Protein AF-A0A2E3XIK1-F1 (afdb_monomer_lite)

Structure (mmCIF, N/CA/C/O backbone):
data_AF-A0A2E3XIK1-F1
#
_entry.id   AF-A0A2E3XIK1-F1
#
loop_
_atom_site.group_PDB
_atom_site.id
_atom_site.type_symbol
_atom_site.label_atom_id
_atom_site.label_alt_id
_atom_site.label_comp_id
_atom_site.label_asym_id
_atom_site.label_entity_id
_atom_site.label_seq_id
_atom_site.pdbx_PDB_ins_code
_atom_site.Cartn_x
_atom_site.Cartn_y
_atom_site.Cartn_z
_atom_site.occupancy
_atom_site.B_iso_or_equiv
_atom_site.auth_seq_id
_atom_site.auth_comp_id
_atom_site.auth_asym_id
_atom_site.auth_atom_id
_atom_site.pdbx_PDB_model_num
ATOM 1 N N . GLY A 1 1 ? -8.018 -29.225 13.046 1.00 63.44 1 GLY A N 1
ATOM 2 C CA . GLY A 1 1 ? -8.599 -30.169 12.065 1.00 63.44 1 GLY A CA 1
ATOM 3 C C . GLY A 1 1 ? -9.168 -31.415 12.734 1.00 63.44 1 GLY A C 1
ATOM 4 O O . GLY A 1 1 ? -9.041 -31.572 13.945 1.00 63.44 1 GLY A O 1
ATOM 5 N N . VAL A 1 2 ? -9.796 -32.306 11.954 1.00 79.12 2 VAL A N 1
ATOM 6 C CA . VAL A 1 2 ? -10.204 -33.657 12.416 1.00 79.12 2 VAL A CA 1
ATOM 7 C C . VAL A 1 2 ? -8.975 -34.553 12.640 1.00 79.12 2 VAL A C 1
ATOM 9 O O . VAL A 1 2 ? -8.973 -35.391 13.536 1.00 79.12 2 VAL A O 1
ATOM 12 N N . VAL A 1 3 ? -7.921 -34.332 11.851 1.00 87.62 3 VAL A N 1
ATOM 13 C CA . VAL A 1 3 ? -6.580 -34.921 11.998 1.00 87.62 3 VAL A CA 1
ATOM 14 C C . VAL A 1 3 ? -5.668 -33.898 12.705 1.00 87.62 3 VAL A C 1
ATOM 16 O O . VAL A 1 3 ? -5.917 -32.696 12.534 1.00 87.62 3 VAL A O 1
ATOM 19 N N . PRO A 1 4 ? -4.665 -34.327 13.503 1.00 90.50 4 PRO A N 1
ATOM 20 C CA . PRO A 1 4 ? -3.690 -33.418 14.107 1.00 90.50 4 PRO A CA 1
ATOM 21 C C . PRO A 1 4 ? -2.975 -32.566 13.058 1.00 90.50 4 PRO A C 1
ATOM 23 O O . PRO A 1 4 ? -2.543 -33.088 12.030 1.00 90.50 4 PRO A O 1
ATOM 26 N N . VAL A 1 5 ? -2.855 -31.267 13.328 1.00 90.62 5 VAL A N 1
ATOM 27 C CA . VAL A 1 5 ? -2.129 -30.306 12.489 1.00 90.62 5 VAL A CA 1
ATOM 28 C C . VAL A 1 5 ? -1.131 -29.519 13.331 1.00 90.62 5 VAL A C 1
ATOM 30 O O . VAL A 1 5 ? -1.404 -29.199 14.488 1.00 90.62 5 VAL A O 1
ATOM 33 N N . SER A 1 6 ? 0.010 -29.202 12.732 1.00 91.44 6 SER A N 1
ATOM 34 C CA . SER A 1 6 ? 1.019 -28.304 13.290 1.00 91.44 6 SER A CA 1
ATOM 35 C C . SER A 1 6 ? 1.183 -27.111 12.360 1.00 91.44 6 SER A C 1
ATOM 37 O O . SER A 1 6 ? 0.976 -27.241 11.150 1.00 91.44 6 SER A O 1
ATOM 39 N N . GLY A 1 7 ? 1.563 -25.973 12.919 1.00 91.94 7 GLY A N 1
ATOM 40 C CA . GLY A 1 7 ? 1.710 -24.740 12.167 1.00 91.94 7 GLY A CA 1
ATOM 41 C C . GLY A 1 7 ? 2.132 -23.580 13.048 1.00 91.94 7 GLY A C 1
ATOM 42 O O . GLY A 1 7 ? 2.681 -23.771 14.139 1.00 91.94 7 GLY A O 1
ATOM 43 N N . TRP A 1 8 ? 1.858 -22.379 12.561 1.00 93.25 8 TRP A N 1
ATOM 44 C CA . TRP A 1 8 ? 2.245 -21.134 13.199 1.00 93.25 8 TRP A CA 1
ATOM 45 C C . TRP A 1 8 ? 1.091 -20.146 13.232 1.00 93.25 8 TRP A C 1
ATOM 47 O O . TRP A 1 8 ? 0.186 -20.179 12.398 1.00 93.25 8 TRP A O 1
ATOM 57 N N . LEU A 1 9 ? 1.144 -19.255 14.214 1.00 92.94 9 LEU A N 1
ATOM 58 C CA . LEU A 1 9 ? 0.305 -18.074 14.274 1.00 92.94 9 LEU A CA 1
ATOM 59 C C . LEU A 1 9 ? 1.188 -16.844 14.157 1.00 92.94 9 LEU A C 1
ATOM 61 O O . LEU A 1 9 ? 2.195 -16.737 14.864 1.00 92.94 9 LEU A O 1
ATOM 65 N N . GLN A 1 10 ? 0.768 -15.920 13.303 1.00 91.75 10 GLN A N 1
ATOM 66 C CA . GLN A 1 10 ? 1.342 -14.583 13.211 1.00 91.75 10 GLN A CA 1
ATOM 67 C C . GLN A 1 10 ? 0.274 -13.569 13.575 1.00 91.75 10 GLN A C 1
ATOM 69 O O . GLN A 1 10 ? -0.907 -13.776 13.289 1.00 91.75 10 GLN A O 1
ATOM 74 N N . VAL A 1 11 ? 0.681 -12.471 14.198 1.00 91.38 11 VAL A N 1
ATOM 75 C CA . VAL A 1 11 ? -0.241 -11.407 14.583 1.00 91.38 11 VAL A CA 1
ATOM 76 C C . VAL A 1 11 ? 0.320 -10.077 14.118 1.00 91.38 11 VAL A C 1
ATOM 78 O O . VAL A 1 11 ? 1.483 -9.780 14.367 1.00 91.38 11 VAL A O 1
ATOM 81 N N . ARG A 1 12 ? -0.513 -9.267 13.466 1.00 88.56 12 ARG A N 1
ATOM 82 C CA . ARG A 1 12 ? -0.174 -7.896 13.072 1.00 88.56 12 ARG A CA 1
ATOM 83 C C . ARG A 1 12 ? -1.309 -6.933 13.389 1.00 88.56 12 ARG A C 1
ATOM 85 O O . ARG A 1 12 ? -2.444 -7.352 13.623 1.00 88.56 12 ARG A O 1
ATOM 92 N N . ILE A 1 13 ? -0.994 -5.644 13.401 1.00 89.00 13 ILE A N 1
ATOM 93 C CA . ILE A 1 13 ? -1.959 -4.562 13.601 1.00 89.00 13 ILE A CA 1
ATOM 94 C C . ILE A 1 13 ? -2.042 -3.729 12.331 1.00 89.00 13 ILE A C 1
ATOM 96 O O . ILE A 1 13 ? -1.028 -3.428 11.712 1.00 89.00 13 ILE A O 1
ATOM 100 N N . GLU A 1 14 ? -3.259 -3.345 11.961 1.00 88.44 14 GLU A N 1
ATOM 101 C CA . GLU A 1 14 ? -3.528 -2.494 10.805 1.00 88.44 14 GLU A CA 1
ATOM 102 C C . GLU A 1 14 ? -4.504 -1.368 11.179 1.00 88.44 14 GLU A C 1
ATOM 104 O O . GLU A 1 14 ? -5.424 -1.571 11.974 1.00 88.44 14 GLU A O 1
ATOM 109 N N . GLY A 1 15 ? -4.327 -0.190 10.573 1.00 87.62 15 GLY A N 1
ATOM 110 C CA . GLY A 1 15 ? -5.309 0.902 10.564 1.00 87.62 15 GLY A CA 1
ATOM 111 C C . GLY A 1 15 ? -5.087 2.076 11.524 1.00 87.62 15 GLY A C 1
ATOM 112 O O . GLY A 1 15 ? -5.612 3.150 11.252 1.00 87.62 15 GLY A O 1
ATOM 113 N N . ASP A 1 16 ? -4.254 1.940 12.563 1.00 87.69 16 ASP A N 1
ATOM 114 C CA . ASP A 1 16 ? -3.844 3.071 13.420 1.00 87.69 16 ASP A CA 1
ATOM 115 C C . ASP A 1 16 ? -2.388 3.500 13.135 1.00 87.69 16 ASP A C 1
ATOM 117 O O . ASP A 1 16 ? -1.475 3.082 13.855 1.00 87.69 16 ASP A O 1
ATOM 121 N N . PRO A 1 17 ? -2.146 4.341 12.105 1.00 79.25 17 PRO A N 1
ATOM 122 C CA . PRO A 1 17 ? -0.805 4.795 11.696 1.00 79.25 17 PRO A CA 1
ATOM 123 C C . PRO A 1 17 ? -0.024 5.534 12.765 1.00 79.25 17 PRO A C 1
ATOM 125 O O . PRO A 1 17 ? 1.189 5.680 12.656 1.00 79.25 17 PRO A O 1
ATOM 128 N N . LEU A 1 18 ? -0.718 6.064 13.766 1.00 80.44 18 LEU A N 1
ATOM 129 C CA . LEU A 1 18 ? -0.122 6.880 14.814 1.00 80.44 18 LEU A CA 1
ATOM 130 C C . LEU A 1 18 ? -0.001 6.103 16.128 1.00 80.44 18 LEU A C 1
ATOM 132 O O . LEU A 1 18 ? 0.398 6.680 17.138 1.00 80.44 18 LEU A O 1
ATOM 136 N N . GLY A 1 19 ? -0.386 4.824 16.127 1.00 80.19 19 GLY A N 1
ATOM 137 C CA . GLY A 1 19 ? -0.493 4.018 17.332 1.00 80.19 19 GLY A CA 1
ATOM 138 C C . GLY A 1 19 ? 0.838 3.494 17.861 1.00 80.19 19 GLY A C 1
ATOM 139 O O . GLY A 1 19 ? 0.938 3.299 19.069 1.00 80.19 19 GLY A O 1
ATOM 140 N N . ASP A 1 20 ? 1.830 3.288 16.982 1.00 84.31 20 ASP A N 1
ATOM 141 C CA . ASP A 1 20 ? 3.129 2.655 17.293 1.00 84.31 20 ASP A CA 1
ATOM 142 C C . ASP A 1 20 ? 2.958 1.429 18.209 1.00 84.31 20 ASP A C 1
ATOM 144 O O . ASP A 1 20 ? 3.450 1.348 19.341 1.00 84.31 20 ASP A O 1
ATOM 148 N N . TRP A 1 21 ? 2.096 0.517 17.756 1.00 88.12 21 TRP A N 1
ATOM 149 C CA . TRP A 1 21 ? 1.663 -0.614 18.554 1.00 88.12 21 TRP A CA 1
ATOM 150 C C . TRP A 1 21 ? 2.742 -1.690 18.620 1.00 88.12 21 TRP A C 1
ATOM 152 O O . TRP A 1 21 ? 3.226 -2.183 17.605 1.00 88.12 21 TRP A O 1
ATOM 162 N N . GLN A 1 22 ? 3.028 -2.137 19.834 1.00 89.19 22 GLN A N 1
ATOM 163 C CA . GLN A 1 22 ? 3.849 -3.302 20.120 1.00 89.19 22 GLN A CA 1
ATOM 164 C C . GLN A 1 22 ? 2.951 -4.485 20.473 1.00 89.19 22 GLN A C 1
ATOM 166 O O . GLN A 1 22 ? 2.007 -4.361 21.261 1.00 89.19 22 GLN A O 1
ATOM 171 N N . ILE A 1 23 ? 3.269 -5.647 19.909 1.00 90.31 23 ILE A N 1
ATOM 172 C CA . ILE A 1 23 ? 2.545 -6.897 20.133 1.00 90.31 23 ILE A CA 1
ATOM 173 C C . ILE A 1 23 ? 3.480 -7.844 20.873 1.00 90.31 23 ILE A C 1
ATOM 175 O O . ILE A 1 23 ? 4.608 -8.060 20.447 1.00 90.31 23 ILE A O 1
ATOM 179 N N . TYR A 1 24 ? 3.016 -8.424 21.977 1.00 90.56 24 TYR A N 1
ATOM 180 C CA . TYR A 1 24 ? 3.786 -9.422 22.709 1.00 90.56 24 TYR A CA 1
ATOM 181 C C . TYR A 1 24 ? 2.914 -10.589 23.160 1.00 90.56 24 TYR A C 1
ATOM 183 O O . TYR A 1 24 ? 1.785 -10.426 23.630 1.00 90.56 24 TYR A O 1
ATOM 191 N N . SER A 1 25 ? 3.463 -11.794 23.058 1.00 93.00 25 SER A N 1
ATOM 192 C CA . SER A 1 25 ? 2.863 -13.016 23.578 1.00 93.00 25 SER A CA 1
ATOM 193 C C . SER A 1 25 ? 3.951 -13.905 24.159 1.00 93.00 25 SER A C 1
ATOM 195 O O . SER A 1 25 ? 5.059 -13.951 23.639 1.00 93.00 25 SER A O 1
ATOM 197 N N . GLU A 1 26 ? 3.637 -14.653 25.217 1.00 92.31 26 GLU A N 1
ATOM 198 C CA . GLU A 1 26 ? 4.579 -15.625 25.790 1.00 92.31 26 GLU A CA 1
ATOM 199 C C . GLU A 1 26 ? 4.932 -16.755 24.815 1.00 92.31 26 GLU A C 1
ATOM 201 O O . GLU A 1 26 ? 5.940 -17.430 25.007 1.00 92.31 26 GLU A O 1
ATOM 206 N N . CYS A 1 27 ? 4.100 -16.991 23.797 1.00 92.94 27 CYS A N 1
ATOM 207 C CA . CYS A 1 27 ? 4.364 -18.029 22.810 1.00 92.94 27 CYS A CA 1
ATOM 208 C C . CYS A 1 27 ? 5.168 -17.553 21.599 1.00 92.94 27 CYS A C 1
ATOM 210 O O . CYS A 1 27 ? 5.552 -18.394 20.787 1.00 92.94 27 CYS A O 1
ATOM 212 N N . PHE A 1 28 ? 5.400 -16.246 21.462 1.00 93.19 28 PHE A N 1
ATOM 213 C CA . PHE A 1 28 ? 6.210 -15.710 20.377 1.00 93.19 28 PHE A CA 1
ATOM 214 C C . PHE A 1 28 ? 7.680 -16.078 20.574 1.00 93.19 28 PHE A C 1
ATOM 216 O O . PHE A 1 28 ? 8.232 -15.935 21.667 1.00 93.19 28 PHE A O 1
ATOM 223 N N . ASP A 1 29 ? 8.293 -16.597 19.512 1.00 89.50 29 ASP A N 1
ATOM 224 C CA . ASP A 1 29 ? 9.736 -16.794 19.439 1.00 89.50 29 ASP A CA 1
ATOM 225 C C . ASP A 1 29 ? 10.457 -15.487 19.049 1.00 89.50 29 ASP A C 1
ATOM 227 O O . ASP A 1 29 ? 9.852 -14.421 18.970 1.00 89.50 29 ASP A O 1
ATOM 231 N N . GLU A 1 30 ? 11.766 -15.552 18.795 1.00 85.88 30 GLU A N 1
ATOM 232 C CA . GLU A 1 30 ? 12.573 -14.391 18.371 1.00 85.88 30 GLU A CA 1
ATOM 233 C C . GLU A 1 30 ? 12.137 -13.788 17.020 1.00 85.88 30 GLU A C 1
ATOM 235 O O . GLU A 1 30 ? 12.658 -12.752 16.615 1.00 85.88 30 GLU A O 1
ATOM 240 N N . ARG A 1 31 ? 11.212 -14.443 16.310 1.00 84.69 31 ARG A N 1
ATOM 241 C CA . ARG A 1 31 ? 10.636 -14.011 15.035 1.00 84.69 31 ARG A CA 1
ATOM 242 C C . ARG A 1 31 ? 9.177 -13.576 15.210 1.00 84.69 31 ARG A C 1
ATOM 244 O O . ARG A 1 31 ? 8.459 -13.493 14.224 1.00 84.69 31 ARG A O 1
ATOM 251 N N . ASP A 1 32 ? 8.704 -13.348 16.432 1.00 88.19 32 ASP A N 1
ATOM 252 C CA . ASP A 1 32 ? 7.334 -12.904 16.713 1.00 88.19 32 ASP A CA 1
ATOM 253 C C . ASP A 1 32 ? 6.236 -13.852 16.184 1.00 88.19 32 ASP A C 1
ATOM 255 O O . ASP A 1 32 ? 5.120 -13.436 15.866 1.00 88.19 32 ASP A O 1
ATOM 259 N N . VAL A 1 33 ? 6.533 -15.158 16.106 1.00 91.69 33 VAL A N 1
ATOM 260 C CA . VAL A 1 33 ? 5.561 -16.185 15.697 1.00 91.69 33 VAL A CA 1
ATOM 261 C C . VAL A 1 33 ? 5.346 -17.236 16.768 1.00 91.69 33 VAL A C 1
ATOM 263 O O . VAL A 1 33 ? 6.246 -17.605 17.519 1.00 91.69 33 VAL A O 1
ATOM 266 N N . CYS A 1 34 ? 4.124 -17.753 16.821 1.00 93.31 34 CYS A N 1
ATOM 267 C CA . CYS A 1 34 ? 3.700 -18.738 17.806 1.00 93.31 34 CYS A CA 1
ATOM 268 C C . CYS A 1 34 ? 3.537 -20.105 17.145 1.00 93.31 34 CYS A C 1
ATOM 270 O O . CYS A 1 34 ? 2.594 -20.321 16.383 1.00 93.31 34 CYS A O 1
ATOM 272 N N . ARG A 1 35 ? 4.435 -21.048 17.431 1.00 92.44 35 ARG A N 1
ATOM 273 C CA . ARG A 1 35 ? 4.316 -22.421 16.925 1.00 92.44 35 ARG A CA 1
ATOM 274 C C . ARG A 1 35 ? 3.291 -23.217 17.735 1.00 92.44 35 ARG A C 1
ATOM 276 O O . ARG A 1 35 ? 3.305 -23.189 18.964 1.00 92.44 35 ARG A O 1
ATOM 283 N N . PHE A 1 36 ? 2.459 -23.993 17.049 1.00 91.69 36 PHE A N 1
ATOM 284 C CA . PHE A 1 36 ? 1.611 -25.013 17.663 1.00 91.69 36 PHE A CA 1
ATOM 285 C C . PHE A 1 36 ? 1.824 -26.368 16.991 1.00 91.69 36 PHE A C 1
ATOM 287 O O . PHE A 1 36 ? 2.062 -26.452 15.786 1.00 91.69 36 PHE A O 1
ATOM 294 N N . ASP A 1 37 ? 1.707 -27.446 17.767 1.00 91.75 37 ASP A N 1
ATOM 295 C CA . ASP A 1 37 ? 1.982 -28.799 17.293 1.00 91.75 37 ASP A CA 1
ATOM 296 C C . ASP A 1 37 ? 0.842 -29.773 17.623 1.00 91.75 37 ASP A C 1
ATOM 298 O O . ASP A 1 37 ? 0.272 -29.745 18.714 1.00 91.75 37 ASP A O 1
ATOM 302 N N . GLU A 1 38 ? 0.530 -30.650 16.664 1.00 91.62 38 GLU A N 1
ATOM 303 C CA . GLU A 1 38 ? -0.405 -31.779 16.796 1.00 91.62 38 GLU A CA 1
ATOM 304 C C . GLU A 1 38 ? -1.801 -31.408 17.349 1.00 91.62 38 GLU A C 1
ATOM 306 O O . GLU A 1 38 ? -2.450 -32.170 18.073 1.00 91.62 38 GLU A O 1
ATOM 311 N N . ILE A 1 39 ? -2.313 -30.237 16.967 1.00 90.12 39 ILE A N 1
ATOM 312 C CA . ILE A 1 39 ? -3.601 -29.711 17.424 1.00 90.12 39 ILE A CA 1
ATOM 313 C C . ILE A 1 39 ? -4.758 -30.339 16.637 1.00 90.12 39 ILE A C 1
ATOM 315 O O . ILE A 1 39 ? -4.750 -30.424 15.408 1.00 90.12 39 ILE A O 1
ATOM 319 N N . THR A 1 40 ? -5.812 -30.744 17.347 1.00 89.56 40 THR A N 1
ATOM 320 C CA . THR A 1 40 ? -7.073 -31.229 16.762 1.00 89.56 40 THR A CA 1
ATOM 321 C C . THR A 1 40 ? -8.233 -30.325 17.171 1.00 89.56 40 THR A C 1
ATOM 323 O O . THR A 1 40 ? -8.102 -29.504 18.069 1.00 89.56 40 THR A O 1
ATOM 326 N N . GLN A 1 41 ? -9.413 -30.513 16.578 1.00 85.81 41 GLN A N 1
ATOM 327 C CA . GLN A 1 41 ? -10.638 -29.816 17.003 1.00 85.81 41 GLN A CA 1
ATOM 328 C C . GLN A 1 41 ? -11.030 -30.068 18.475 1.00 85.81 41 GLN A C 1
ATOM 330 O O . GLN A 1 41 ? -11.826 -29.320 19.031 1.00 85.81 41 GLN A O 1
ATOM 335 N N . ALA A 1 42 ? -10.511 -31.133 19.099 1.00 87.69 42 ALA A N 1
ATOM 336 C CA . ALA A 1 42 ? -10.737 -31.436 20.513 1.00 87.69 42 ALA A CA 1
ATOM 337 C C . ALA A 1 42 ? -9.702 -30.766 21.436 1.00 87.69 42 ALA A C 1
ATOM 339 O O . ALA A 1 42 ? -9.876 -30.760 22.654 1.00 87.69 42 ALA A O 1
ATOM 340 N N . SER A 1 43 ? -8.627 -30.220 20.868 1.00 87.19 43 SER A N 1
ATOM 341 C CA . SER A 1 43 ? -7.566 -29.540 21.599 1.00 87.19 43 SER A CA 1
ATOM 342 C C . SER A 1 43 ? -7.989 -28.093 21.865 1.00 87.19 43 SER A C 1
ATOM 344 O O . SER A 1 43 ? -7.831 -27.225 21.012 1.00 87.19 43 SER A O 1
ATOM 346 N N . THR A 1 44 ? -8.542 -27.820 23.046 1.00 84.62 44 THR A N 1
ATOM 347 C CA . THR A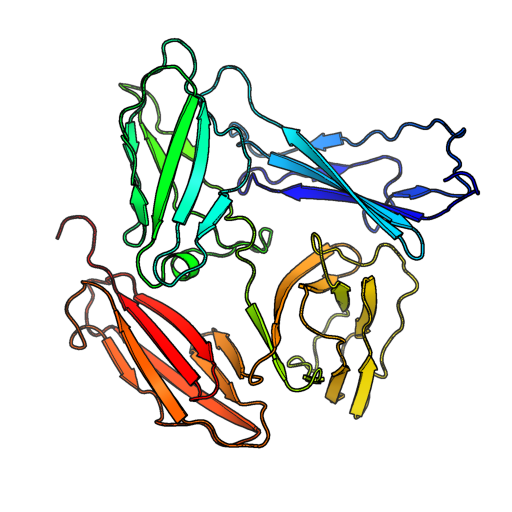 1 44 ? -8.819 -26.444 23.483 1.00 84.62 44 THR A CA 1
ATOM 348 C C . THR A 1 44 ? -7.558 -25.822 24.073 1.00 84.62 44 THR A C 1
ATOM 350 O O . THR A 1 44 ? -6.988 -26.376 25.014 1.00 84.62 44 THR A O 1
ATOM 353 N N . GLY A 1 45 ? -7.154 -24.665 23.557 1.00 84.12 45 GLY A N 1
ATOM 354 C CA . GLY A 1 45 ? -6.028 -23.882 24.058 1.00 84.12 45 GLY A CA 1
ATOM 355 C C . GLY A 1 45 ? -6.388 -22.405 24.174 1.00 84.12 45 GLY A C 1
ATOM 356 O O . GLY A 1 45 ? -7.448 -21.975 23.720 1.00 84.12 45 GLY A O 1
ATOM 357 N N . MET A 1 46 ? -5.504 -21.636 24.798 1.00 87.06 46 MET A N 1
ATOM 358 C CA . MET A 1 46 ? -5.600 -20.184 24.873 1.00 87.06 46 MET A CA 1
ATOM 359 C C . MET A 1 46 ? -4.218 -19.600 24.627 1.00 87.06 46 MET A C 1
ATOM 361 O O . MET A 1 46 ? -3.231 -20.115 25.149 1.00 87.06 46 MET A O 1
ATOM 365 N N . ILE A 1 47 ? -4.175 -18.527 23.847 1.00 88.69 47 ILE A N 1
ATOM 366 C CA . ILE A 1 47 ? -2.980 -17.720 23.642 1.00 88.69 47 ILE A CA 1
ATOM 367 C C . ILE A 1 47 ? -3.308 -16.321 24.132 1.00 88.69 47 ILE A C 1
ATOM 369 O O . ILE A 1 47 ? -4.342 -15.755 23.775 1.00 88.69 47 ILE A O 1
ATOM 373 N N . SER A 1 48 ? -2.431 -15.787 24.972 1.00 91.50 48 SER A N 1
ATOM 374 C CA . SER A 1 48 ? -2.527 -14.416 25.456 1.00 91.50 48 SER A CA 1
ATOM 375 C C . SER A 1 48 ? -1.688 -13.531 24.551 1.00 91.50 48 SER A C 1
ATOM 377 O O . SER A 1 48 ? -0.461 -13.633 24.555 1.00 91.50 48 SER A O 1
ATOM 379 N N . VAL A 1 49 ? -2.348 -12.680 23.773 1.00 91.88 49 VAL A N 1
ATOM 380 C CA . VAL A 1 49 ? -1.705 -11.621 22.992 1.00 91.88 49 VAL A CA 1
ATOM 381 C C . VAL A 1 49 ? -1.956 -10.314 23.717 1.00 91.88 49 VAL A C 1
ATOM 383 O O . VAL A 1 49 ? -3.101 -9.965 24.002 1.00 91.88 49 VAL A O 1
ATOM 386 N N . ASN A 1 50 ? -0.886 -9.606 24.035 1.00 92.75 50 ASN A N 1
ATOM 387 C CA . ASN A 1 50 ? -0.958 -8.321 24.691 1.00 92.75 50 ASN A CA 1
ATOM 388 C C . ASN A 1 50 ? -0.499 -7.230 23.731 1.00 92.75 50 ASN A C 1
ATOM 390 O O . ASN A 1 50 ? 0.458 -7.408 22.978 1.00 92.75 50 ASN A O 1
ATOM 394 N N . LEU A 1 51 ? -1.186 -6.095 23.799 1.00 92.25 51 LEU A N 1
ATOM 395 C CA . LEU A 1 51 ? -0.915 -4.928 22.978 1.00 92.25 51 LEU A CA 1
ATOM 396 C C . LEU A 1 51 ? -0.472 -3.787 23.888 1.00 92.25 51 LEU A C 1
ATOM 398 O O . LEU A 1 51 ? -1.129 -3.502 24.894 1.00 92.25 51 LEU A O 1
ATOM 402 N N . SER A 1 52 ? 0.627 -3.134 23.540 1.00 90.75 52 SER A N 1
ATOM 403 C CA . SER A 1 52 ? 1.106 -1.928 24.212 1.00 90.75 52 SER A CA 1
ATOM 404 C C . SER A 1 52 ? 1.416 -0.839 23.200 1.00 90.75 52 SER A C 1
ATOM 406 O O . SER A 1 52 ? 1.657 -1.111 22.032 1.00 90.75 52 SER A O 1
ATOM 408 N N . ARG A 1 53 ? 1.391 0.408 23.660 1.00 89.38 53 ARG A N 1
ATOM 409 C CA . ARG A 1 53 ? 1.765 1.585 22.880 1.00 89.38 53 ARG A CA 1
ATOM 410 C C . ARG A 1 53 ? 2.362 2.628 23.808 1.00 89.38 53 ARG A C 1
ATOM 412 O O . ARG A 1 53 ? 1.926 2.742 24.957 1.00 89.38 53 ARG A O 1
ATOM 419 N N . GLU A 1 54 ? 3.322 3.391 23.307 1.00 84.69 54 GLU A N 1
ATOM 420 C CA . GLU A 1 54 ? 3.975 4.465 24.067 1.00 84.69 54 GLU A CA 1
ATOM 421 C C . GLU A 1 54 ? 3.416 5.859 23.729 1.00 84.69 54 GLU A C 1
ATOM 423 O O . GLU A 1 54 ? 3.750 6.846 24.384 1.00 84.69 54 GLU A O 1
ATOM 428 N N . VAL A 1 55 ? 2.522 5.946 22.738 1.00 83.81 55 VAL A N 1
ATOM 429 C CA . VAL A 1 55 ? 1.955 7.208 22.252 1.00 83.81 55 VAL A CA 1
ATOM 430 C C . VAL A 1 55 ? 0.807 7.691 23.144 1.00 83.81 55 VAL A C 1
ATOM 432 O O . VAL A 1 55 ? -0.218 7.022 23.301 1.00 83.81 55 VAL A O 1
ATOM 435 N N . ASP A 1 56 ? 0.948 8.910 23.674 1.00 76.88 56 ASP A N 1
ATOM 436 C CA . ASP A 1 56 ? -0.068 9.603 24.482 1.00 76.88 56 ASP A CA 1
ATOM 437 C C . ASP A 1 56 ? -1.113 10.317 23.598 1.00 76.88 56 ASP A C 1
ATOM 439 O O . ASP A 1 56 ? -1.299 11.534 23.641 1.00 76.88 56 ASP A O 1
ATOM 443 N N . ALA A 1 57 ? -1.768 9.550 22.724 1.00 80.06 57 ALA A N 1
ATOM 444 C CA . ALA A 1 57 ? -2.872 9.997 21.876 1.00 80.06 57 ALA A CA 1
ATOM 445 C C . ALA A 1 57 ? -4.051 9.022 21.978 1.00 80.06 57 ALA A C 1
ATOM 447 O O . ALA A 1 57 ? -3.880 7.846 22.302 1.00 80.06 57 ALA A O 1
ATOM 448 N N . THR A 1 58 ? -5.277 9.474 21.706 1.00 82.00 58 THR A N 1
ATOM 449 C CA . THR A 1 58 ? -6.424 8.547 21.632 1.00 82.00 58 THR A CA 1
ATOM 450 C C . THR A 1 58 ? -6.230 7.626 20.425 1.00 82.00 58 THR A C 1
ATOM 452 O O . THR A 1 58 ? -5.931 8.149 19.352 1.00 82.00 58 THR A O 1
ATOM 455 N N . PRO A 1 59 ? -6.348 6.293 20.577 1.00 85.62 59 PRO A N 1
ATOM 456 C CA . PRO A 1 59 ? -6.149 5.391 19.454 1.00 85.62 59 PRO A CA 1
ATOM 457 C C . PRO A 1 59 ? -7.267 5.599 18.443 1.00 85.62 59 PRO A C 1
ATOM 459 O O . PRO A 1 59 ? -8.445 5.712 18.814 1.00 85.62 59 PRO A O 1
ATOM 462 N N . GLN A 1 60 ? -6.884 5.638 17.172 1.00 88.81 60 GLN A N 1
ATOM 463 C CA . GLN A 1 60 ? -7.838 5.458 16.091 1.00 88.81 60 GLN A CA 1
ATOM 464 C C . GLN A 1 60 ? -8.271 3.987 16.048 1.00 88.81 60 GLN A C 1
ATOM 466 O O . GLN A 1 60 ? -7.597 3.133 16.635 1.00 88.81 60 GLN A O 1
ATOM 471 N N . PRO A 1 61 ? -9.404 3.663 15.409 1.00 92.00 61 PRO A N 1
ATOM 472 C CA . PRO A 1 61 ? -9.775 2.278 15.196 1.00 92.00 61 PRO A CA 1
ATOM 473 C C . PRO A 1 61 ? -8.649 1.526 14.500 1.00 92.00 61 PRO A C 1
ATOM 475 O O . PRO A 1 61 ? -8.057 2.012 13.541 1.00 92.00 61 PRO A O 1
ATOM 478 N N . PHE A 1 62 ? -8.377 0.325 14.983 1.00 92.12 62 PHE A N 1
ATOM 479 C CA . PHE A 1 62 ? -7.395 -0.574 14.395 1.00 92.12 62 PHE A CA 1
ATOM 480 C C . PHE A 1 62 ? -7.958 -1.984 14.383 1.00 92.12 62 PHE A C 1
ATOM 482 O O . PHE A 1 62 ? -8.896 -2.308 15.115 1.00 92.12 62 PHE A O 1
ATOM 489 N N . ARG A 1 63 ? -7.379 -2.852 13.564 1.00 92.06 63 ARG A N 1
ATOM 490 C CA . ARG A 1 63 ? -7.671 -4.280 13.594 1.00 92.06 63 ARG A CA 1
ATOM 491 C C . ARG A 1 63 ? -6.431 -5.076 13.942 1.00 92.06 63 ARG A C 1
ATOM 493 O O . ARG A 1 63 ? -5.341 -4.780 13.466 1.00 92.06 63 ARG A O 1
ATOM 500 N N . VAL A 1 64 ? -6.625 -6.098 14.763 1.00 92.62 64 VAL A N 1
ATOM 501 C CA . VAL A 1 64 ? -5.649 -7.165 14.960 1.00 92.62 64 VAL A CA 1
ATOM 502 C C . VAL A 1 64 ? -5.958 -8.245 13.943 1.00 92.62 64 VAL A C 1
ATOM 504 O O . VAL A 1 64 ? -7.078 -8.759 13.903 1.00 92.62 64 VAL A O 1
ATOM 507 N N . VAL A 1 65 ? -4.964 -8.575 13.134 1.00 91.00 65 VAL A N 1
ATOM 508 C CA . VAL A 1 65 ? -5.036 -9.639 12.146 1.00 91.00 65 VAL A CA 1
ATOM 509 C C . VAL A 1 65 ? -4.217 -10.815 12.649 1.00 91.00 65 VAL A C 1
ATOM 511 O O . VAL A 1 65 ? -3.022 -10.678 12.908 1.00 91.00 65 VAL A O 1
ATOM 514 N N . VAL A 1 66 ? -4.872 -11.960 12.811 1.00 92.00 66 VAL A N 1
ATOM 515 C CA . VAL A 1 66 ? -4.271 -13.227 13.224 1.00 92.00 66 VAL A CA 1
ATOM 516 C C . VAL A 1 66 ? -4.244 -14.150 12.019 1.00 92.00 66 VAL A C 1
ATOM 518 O O . VAL A 1 66 ? -5.291 -14.571 11.532 1.00 92.00 66 VAL A O 1
ATOM 521 N N . LEU A 1 67 ? -3.045 -14.473 11.555 1.00 91.44 67 LEU A N 1
ATOM 522 C CA . LEU A 1 67 ? -2.820 -15.429 10.483 1.00 91.44 67 LEU A CA 1
ATOM 523 C C . LEU A 1 67 ? -2.575 -16.813 11.076 1.00 91.44 67 LEU A C 1
ATOM 525 O O . LEU A 1 67 ? -1.746 -16.960 11.975 1.00 91.44 67 LEU A O 1
ATOM 529 N N . ILE A 1 68 ? -3.255 -17.822 10.542 1.00 90.56 68 ILE A N 1
ATOM 530 C CA . ILE A 1 68 ? -3.030 -19.232 10.844 1.00 90.56 68 ILE A CA 1
ATOM 531 C C . ILE A 1 68 ? -2.347 -19.863 9.638 1.00 90.56 68 ILE A C 1
ATOM 533 O O . ILE A 1 68 ? -2.974 -20.038 8.600 1.00 90.56 68 ILE A O 1
ATOM 537 N N . ASP A 1 69 ? -1.077 -20.228 9.785 1.00 88.94 69 ASP A N 1
ATOM 538 C CA . ASP A 1 69 ? -0.291 -20.882 8.741 1.00 88.94 69 ASP A CA 1
ATOM 539 C C . ASP A 1 69 ? -0.115 -22.367 9.078 1.00 88.94 69 ASP A C 1
ATOM 541 O O . ASP A 1 69 ? 0.609 -22.733 10.010 1.00 88.94 69 ASP A O 1
ATOM 545 N N . VAL A 1 70 ? -0.803 -23.238 8.337 1.00 86.94 70 VAL A N 1
ATOM 546 C CA . VAL A 1 70 ? -0.569 -24.684 8.356 1.00 86.94 70 VAL A CA 1
ATOM 547 C C . VAL A 1 70 ? -0.208 -25.164 6.955 1.00 86.94 70 VAL A C 1
ATOM 549 O O . VAL A 1 70 ? -0.613 -24.603 5.941 1.00 86.94 70 VAL A O 1
ATOM 552 N N . HIS A 1 71 ? 0.533 -26.266 6.867 1.00 81.00 71 HIS A N 1
ATOM 553 C CA . HIS A 1 71 ? 0.966 -26.783 5.571 1.00 81.00 71 HIS A CA 1
ATOM 554 C C . HIS A 1 71 ? -0.216 -27.017 4.605 1.00 81.00 71 HIS A C 1
ATOM 556 O O . HIS A 1 71 ? -1.049 -27.904 4.822 1.00 81.00 71 HIS A O 1
ATOM 562 N N . GLY A 1 72 ? -0.233 -26.263 3.503 1.00 76.62 72 GLY A N 1
ATOM 563 C CA . GLY A 1 72 ? -1.253 -26.342 2.455 1.00 76.62 72 GLY A CA 1
ATOM 564 C C . GLY A 1 72 ? -2.590 -25.678 2.799 1.00 76.62 72 GLY A C 1
ATOM 565 O O . GLY A 1 72 ? -3.554 -25.885 2.066 1.00 76.62 72 GLY A O 1
ATOM 566 N N . HIS A 1 73 ? -2.680 -24.926 3.900 1.00 81.44 73 HIS A N 1
ATOM 567 C CA . HIS A 1 73 ? -3.871 -24.157 4.248 1.00 81.44 73 HIS A CA 1
ATOM 568 C C . HIS A 1 73 ? -3.518 -22.958 5.133 1.00 81.44 73 HIS A C 1
ATOM 570 O O . HIS A 1 73 ? -2.929 -23.107 6.198 1.00 81.44 73 HIS A O 1
ATOM 576 N N . VAL A 1 74 ? -3.929 -21.773 4.701 1.00 82.00 74 VAL A N 1
ATOM 577 C CA . VAL A 1 74 ? -3.791 -20.535 5.466 1.00 82.00 74 VAL A CA 1
ATOM 578 C C . VAL A 1 74 ? -5.188 -19.990 5.735 1.00 82.00 74 VAL A C 1
ATOM 580 O O . VAL A 1 74 ? -6.070 -20.147 4.891 1.00 82.00 74 VAL A O 1
ATOM 583 N N . ASP A 1 75 ? -5.393 -19.409 6.912 1.00 87.69 75 ASP A N 1
ATOM 584 C CA . ASP A 1 75 ? -6.633 -18.718 7.274 1.00 87.69 75 ASP A CA 1
ATOM 585 C C . ASP A 1 75 ? -6.312 -17.410 8.006 1.00 87.69 75 ASP A C 1
ATOM 587 O O . ASP A 1 75 ? -5.271 -17.289 8.661 1.00 87.69 75 ASP A O 1
ATOM 591 N N . GLU A 1 76 ? -7.208 -16.432 7.909 1.00 89.38 76 GLU A N 1
ATOM 592 C CA . GLU A 1 76 ? -7.059 -15.121 8.540 1.00 89.38 76 GLU A CA 1
ATOM 593 C C . GLU A 1 76 ? -8.255 -14.820 9.452 1.00 89.38 76 GLU A C 1
ATOM 595 O O . GLU A 1 76 ? -9.425 -15.016 9.111 1.00 89.38 76 GLU A O 1
ATOM 600 N N . HIS A 1 77 ? -7.966 -14.312 10.647 1.00 91.75 77 HIS A N 1
ATOM 601 C CA . HIS A 1 77 ? -8.971 -13.849 11.591 1.00 91.75 77 HIS A CA 1
ATOM 602 C C . HIS A 1 77 ? -8.712 -12.404 11.988 1.00 91.75 77 HIS A C 1
ATOM 604 O O . HIS A 1 77 ? -7.635 -12.049 12.459 1.00 91.75 77 HIS A O 1
ATOM 610 N N . THR A 1 78 ? -9.742 -11.577 11.858 1.00 91.62 78 THR A N 1
ATOM 611 C CA . THR A 1 78 ? -9.658 -10.142 12.115 1.00 91.62 78 THR A CA 1
ATOM 612 C C . THR A 1 78 ? -10.502 -9.761 13.324 1.00 91.62 78 THR A C 1
ATOM 614 O O . THR A 1 78 ? -11.668 -10.145 13.431 1.00 91.62 78 THR A O 1
ATOM 617 N N . ILE A 1 79 ? -9.932 -8.959 14.221 1.00 93.94 79 ILE A N 1
ATOM 618 C CA . ILE A 1 79 ? -10.628 -8.389 15.378 1.00 93.94 79 ILE A CA 1
ATOM 619 C C . ILE A 1 79 ? -10.493 -6.871 15.313 1.00 93.94 79 ILE A C 1
ATOM 621 O O . ILE A 1 79 ? -9.383 -6.352 15.394 1.00 93.94 79 ILE A O 1
ATOM 625 N N . VAL A 1 80 ? -11.612 -6.158 15.181 1.00 93.94 80 VAL A N 1
ATOM 626 C CA . VAL A 1 80 ? -11.634 -4.688 15.129 1.00 93.94 80 VAL A CA 1
ATOM 627 C C . VAL A 1 80 ? -11.767 -4.111 16.538 1.00 93.94 80 VAL A C 1
ATOM 629 O O . VAL A 1 80 ? -12.660 -4.489 17.299 1.00 93.94 80 VAL A O 1
ATOM 632 N N . PHE A 1 81 ? -10.887 -3.171 16.864 1.00 92.62 81 PHE A N 1
ATOM 633 C CA . PHE A 1 81 ? -10.882 -2.392 18.092 1.00 92.62 81 PHE A CA 1
ATOM 634 C C . PHE A 1 81 ? -11.298 -0.960 17.779 1.00 92.62 81 PHE A C 1
ATOM 636 O O . PHE A 1 81 ? -10.790 -0.334 16.854 1.00 92.62 81 PHE A O 1
ATOM 643 N N . GLN A 1 82 ? -12.216 -0.436 18.583 1.00 89.69 82 GLN A N 1
ATOM 644 C CA . GLN A 1 82 ? -12.733 0.922 18.464 1.00 89.69 82 GLN A CA 1
ATOM 645 C C . GLN A 1 82 ? -12.823 1.556 19.849 1.00 89.69 82 GLN A C 1
ATOM 647 O O . GLN A 1 82 ? -13.175 0.889 20.829 1.00 89.69 82 GLN A O 1
ATOM 652 N N . THR A 1 83 ? -12.523 2.848 19.935 1.00 85.50 83 THR A N 1
ATOM 653 C CA . THR A 1 83 ? -12.675 3.599 21.182 1.00 85.50 83 THR A CA 1
ATOM 654 C C . THR A 1 83 ? -14.152 3.917 21.403 1.00 85.50 83 THR A C 1
ATOM 656 O O . THR A 1 83 ? -14.820 4.459 20.526 1.00 85.50 83 THR A O 1
ATOM 659 N N . LEU A 1 84 ? -14.677 3.566 22.577 1.00 85.31 84 LEU A N 1
ATOM 660 C CA . LEU A 1 84 ? -16.057 3.875 22.956 1.00 85.31 84 LEU A CA 1
ATOM 661 C C . LEU A 1 84 ? -16.184 5.326 23.431 1.00 85.31 84 LEU A C 1
ATOM 663 O O . LEU A 1 84 ? -15.217 5.919 23.902 1.00 85.31 84 LEU A O 1
ATOM 667 N N . GLU A 1 85 ? -17.400 5.868 23.339 1.00 85.06 85 GLU A N 1
ATOM 668 C CA . GLU A 1 85 ? -17.761 7.208 23.840 1.00 85.06 85 GLU A CA 1
ATOM 669 C C . GLU A 1 85 ? -17.004 8.377 23.183 1.00 85.06 85 GLU A C 1
ATOM 671 O O . GLU A 1 85 ? -17.077 9.513 23.651 1.00 85.06 85 GLU A O 1
ATOM 676 N N . VAL A 1 86 ? -16.338 8.131 22.054 1.00 87.94 86 VAL A N 1
ATOM 677 C CA . VAL A 1 86 ? -15.721 9.160 21.214 1.00 87.94 86 VAL A CA 1
ATOM 678 C C . VAL A 1 86 ? -16.224 9.039 19.785 1.00 87.94 86 VAL A C 1
ATOM 680 O O . VAL A 1 86 ? -16.530 7.946 19.311 1.00 87.94 86 VAL A O 1
ATOM 683 N N . THR A 1 87 ? -16.301 10.168 19.087 1.00 89.50 87 THR A N 1
ATOM 684 C CA . THR A 1 87 ? -16.596 10.164 17.654 1.00 89.50 87 THR A CA 1
ATOM 685 C C . THR A 1 87 ? -15.426 9.538 16.902 1.00 89.50 87 THR A C 1
ATOM 687 O O . THR A 1 87 ? -14.288 9.997 17.027 1.00 89.50 87 THR A O 1
ATOM 690 N N . THR A 1 88 ? -15.709 8.485 16.144 1.00 90.81 88 THR A N 1
ATOM 691 C CA . THR A 1 88 ? -14.702 7.628 15.511 1.00 90.81 88 THR A CA 1
ATOM 692 C C . THR A 1 88 ? -15.278 6.934 14.284 1.00 90.81 88 THR A C 1
ATOM 694 O O . THR A 1 88 ? -16.492 6.908 14.099 1.00 90.81 88 THR A O 1
ATOM 697 N N . THR A 1 89 ? -14.434 6.352 13.441 1.00 93.31 89 THR A N 1
ATOM 698 C CA . THR A 1 89 ? -14.891 5.451 12.382 1.00 93.31 89 THR A CA 1
ATOM 699 C C . THR A 1 89 ? -15.211 4.066 12.926 1.00 93.31 89 THR A C 1
ATOM 701 O O . THR A 1 89 ? -14.722 3.659 13.982 1.00 93.31 89 THR A O 1
ATOM 704 N N . LYS A 1 90 ? -16.075 3.351 12.211 1.00 91.50 90 LYS A N 1
ATOM 705 C CA . LYS A 1 90 ? -16.390 1.951 12.495 1.00 91.50 90 LYS A CA 1
ATOM 706 C C . LYS A 1 90 ? -15.298 1.019 11.974 1.00 91.50 90 LYS A C 1
ATOM 708 O O . LYS A 1 90 ? -14.897 0.093 12.674 1.00 91.50 90 LYS A O 1
ATOM 713 N N . ASP A 1 91 ? -14.823 1.290 10.761 1.00 92.06 91 ASP A N 1
ATOM 714 C CA . ASP A 1 91 ? -13.739 0.554 10.123 1.00 92.06 91 ASP A CA 1
ATOM 715 C C . ASP A 1 91 ? -12.397 1.276 10.321 1.00 92.06 91 ASP A C 1
ATOM 717 O O . ASP A 1 91 ? -12.354 2.512 10.361 1.00 92.06 91 ASP A O 1
ATOM 721 N N . PRO A 1 92 ? -11.294 0.519 10.451 1.00 92.19 92 PRO A N 1
ATOM 722 C CA . PRO A 1 92 ? -9.962 1.074 10.678 1.00 92.19 92 PRO A CA 1
ATOM 723 C C . PRO A 1 92 ? -9.247 1.503 9.385 1.00 92.19 92 PRO A C 1
ATOM 725 O O . PRO A 1 92 ? -8.188 2.120 9.441 1.00 92.19 92 PRO A O 1
ATOM 728 N N . LEU A 1 93 ? -9.803 1.160 8.220 1.00 92.56 93 LEU A N 1
ATOM 729 C CA . LEU A 1 93 ? -9.270 1.485 6.898 1.00 92.56 93 LEU A CA 1
ATOM 730 C C . LEU A 1 93 ? -10.354 2.165 6.064 1.00 92.56 93 LEU A C 1
ATOM 732 O O . LEU A 1 93 ? -11.532 1.824 6.177 1.00 92.56 93 LEU A O 1
ATOM 736 N N . TRP A 1 94 ? -9.948 3.063 5.169 1.00 94.81 94 TRP A N 1
ATOM 737 C CA . TRP A 1 94 ? -10.806 3.503 4.077 1.00 94.81 94 TRP A CA 1
ATOM 738 C C . TRP A 1 94 ? -11.092 2.344 3.129 1.00 94.81 94 TRP A C 1
ATOM 740 O O . TRP A 1 94 ? -10.167 1.668 2.688 1.00 94.81 94 TRP A O 1
ATOM 750 N N . ILE A 1 95 ? -12.354 2.149 2.756 1.00 95.12 95 ILE A N 1
ATOM 751 C CA . ILE A 1 95 ? -12.723 1.153 1.752 1.00 95.12 95 ILE A CA 1
ATOM 752 C C . ILE A 1 95 ? -12.604 1.806 0.379 1.00 95.12 95 ILE A C 1
ATOM 754 O O . ILE A 1 95 ? -13.321 2.769 0.099 1.00 95.12 95 ILE A O 1
ATOM 758 N N . LEU A 1 96 ? -11.730 1.282 -0.483 1.00 94.44 96 LEU A N 1
ATOM 759 C CA . LEU A 1 96 ? -11.683 1.663 -1.893 1.00 94.44 96 LEU A CA 1
ATOM 760 C C . LEU A 1 96 ? -12.888 1.053 -2.618 1.00 94.44 96 LEU A C 1
ATOM 762 O O . LEU A 1 96 ? -12.918 -0.138 -2.921 1.00 94.44 96 LEU A O 1
ATOM 766 N N . VAL A 1 97 ? -13.912 1.873 -2.850 1.00 96.00 97 VAL A N 1
ATOM 767 C CA . VAL A 1 97 ? -15.170 1.457 -3.490 1.00 96.00 97 VAL A CA 1
ATOM 768 C C . VAL A 1 97 ? -15.028 1.446 -5.010 1.00 96.00 97 VAL A C 1
ATOM 770 O O . VAL A 1 97 ? -15.619 0.601 -5.680 1.00 96.00 97 VAL A O 1
ATOM 773 N N . GLU A 1 98 ? -14.240 2.376 -5.555 1.00 94.31 98 GLU A N 1
ATOM 774 C CA . GLU A 1 98 ? -13.963 2.487 -6.989 1.00 94.31 98 GLU A CA 1
ATOM 775 C C . GLU A 1 98 ? -12.465 2.746 -7.205 1.00 94.31 98 GLU A C 1
ATOM 777 O O . GLU A 1 98 ? -11.971 3.813 -6.836 1.00 94.31 98 GLU A O 1
ATOM 782 N N . ASP A 1 99 ? -11.761 1.783 -7.812 1.00 90.88 99 ASP A N 1
ATOM 783 C CA . ASP A 1 99 ? -10.373 1.918 -8.289 1.00 90.88 99 ASP A CA 1
ATOM 784 C C . ASP A 1 99 ? -10.393 2.376 -9.757 1.00 90.88 99 ASP A C 1
ATOM 786 O O . ASP A 1 99 ? -10.385 1.566 -10.684 1.00 90.88 99 ASP A O 1
ATOM 790 N N . THR A 1 100 ? -10.538 3.685 -9.966 1.00 91.44 100 THR A N 1
ATOM 791 C CA . THR A 1 100 ? -10.527 4.328 -11.292 1.00 91.44 100 THR A CA 1
ATOM 792 C C . THR A 1 100 ? -9.622 5.557 -11.259 1.00 91.44 100 THR A C 1
ATOM 794 O O . THR A 1 100 ? -9.146 5.932 -10.188 1.00 91.44 100 THR A O 1
ATOM 797 N N . GLU A 1 101 ? -9.438 6.233 -12.398 1.00 88.44 101 GLU A N 1
ATOM 798 C CA . GLU A 1 101 ? -8.705 7.510 -12.482 1.00 88.44 101 GLU A CA 1
ATOM 799 C C . GLU A 1 101 ? -9.188 8.545 -11.453 1.00 88.44 101 GLU A C 1
ATOM 801 O O . GLU A 1 101 ? -8.393 9.314 -10.924 1.00 88.44 101 GLU A O 1
ATOM 806 N N . THR A 1 102 ? -10.479 8.528 -11.112 1.00 93.88 102 THR A N 1
ATOM 807 C CA . THR A 1 102 ? -11.053 9.338 -10.032 1.00 93.88 102 THR A CA 1
ATOM 808 C C . THR A 1 102 ? -11.541 8.406 -8.918 1.00 93.88 102 THR A C 1
ATOM 810 O O . THR A 1 102 ? -12.699 7.991 -8.913 1.00 93.88 102 THR A O 1
ATOM 813 N N . PRO A 1 103 ? -10.669 7.984 -7.990 1.00 95.50 103 PRO A N 1
ATOM 814 C CA . PRO A 1 103 ? -10.980 6.922 -7.038 1.00 95.50 103 PRO A CA 1
ATOM 815 C C . PRO A 1 103 ? -12.036 7.362 -6.019 1.00 95.50 103 PRO A C 1
ATOM 817 O O . PRO A 1 103 ? -12.132 8.538 -5.668 1.00 95.50 103 PRO A O 1
ATOM 820 N N . ARG A 1 104 ? -12.818 6.416 -5.497 1.00 97.19 104 ARG A N 1
ATOM 821 C CA . ARG A 1 104 ? -13.815 6.685 -4.449 1.00 97.19 104 ARG A CA 1
ATOM 822 C C . ARG A 1 104 ? -13.519 5.865 -3.209 1.00 97.19 104 ARG A C 1
ATOM 824 O O . ARG A 1 104 ? -13.459 4.638 -3.288 1.00 97.19 104 ARG A O 1
ATOM 831 N N . ILE A 1 105 ? -13.394 6.539 -2.070 1.00 97.31 105 ILE A N 1
ATOM 832 C CA . ILE A 1 105 ? -13.171 5.902 -0.770 1.00 97.31 105 ILE A CA 1
ATOM 833 C C . ILE A 1 105 ? -14.317 6.211 0.188 1.00 97.31 105 ILE A C 1
ATOM 835 O O . ILE A 1 105 ? -14.825 7.332 0.195 1.00 97.31 105 ILE A O 1
ATOM 839 N N . CYS A 1 106 ? -14.720 5.234 0.998 1.00 97.38 106 CYS A N 1
ATOM 840 C CA . CYS A 1 106 ? -15.814 5.389 1.958 1.00 97.38 106 CYS A CA 1
ATOM 841 C C . CYS A 1 106 ? -15.532 4.669 3.280 1.00 97.38 106 CYS A C 1
ATOM 843 O O . CYS A 1 106 ? -14.868 3.634 3.298 1.00 97.38 106 CYS A O 1
ATOM 845 N N . VAL A 1 107 ? -16.095 5.197 4.368 1.00 96.19 107 VAL A N 1
ATOM 846 C CA . VAL A 1 107 ? -16.214 4.549 5.687 1.00 96.19 107 VAL A CA 1
ATOM 847 C C . VAL A 1 107 ? -17.497 5.003 6.383 1.00 96.19 107 VAL A C 1
ATOM 849 O O . VAL A 1 107 ? -18.087 6.019 6.016 1.00 96.19 107 VAL A O 1
ATOM 852 N N . GLU A 1 108 ? -17.890 4.301 7.443 1.00 95.88 108 GLU A N 1
ATOM 853 C CA . GLU A 1 108 ? -18.912 4.776 8.380 1.00 95.88 108 GLU A CA 1
ATOM 854 C C . GLU A 1 108 ? -18.250 5.532 9.547 1.00 95.88 108 GLU A C 1
ATOM 856 O O . GLU A 1 108 ? -17.359 4.999 10.218 1.00 95.88 108 GLU A O 1
ATOM 861 N N . ILE A 1 109 ? -18.707 6.758 9.823 1.00 95.25 109 ILE A N 1
ATOM 862 C CA . ILE A 1 109 ? -18.331 7.535 11.012 1.00 95.25 109 ILE A CA 1
ATOM 863 C C . ILE A 1 109 ? -19.467 7.524 12.037 1.00 95.25 109 ILE A C 1
ATOM 865 O O . ILE A 1 109 ? -20.634 7.745 11.718 1.00 95.25 109 ILE A O 1
ATOM 869 N N . ILE A 1 110 ? -19.116 7.263 13.291 1.00 95.12 110 ILE A N 1
ATOM 870 C CA . ILE A 1 110 ? -20.017 7.231 14.437 1.00 95.12 110 ILE A CA 1
ATOM 871 C C . ILE A 1 110 ? -19.818 8.530 15.210 1.00 95.12 110 ILE A C 1
ATOM 873 O O . ILE A 1 110 ? -18.755 8.757 15.782 1.00 95.12 110 ILE A O 1
ATOM 877 N N . VAL A 1 111 ? -20.846 9.372 15.242 1.00 94.94 111 VAL A N 1
ATOM 878 C CA . VAL A 1 111 ? -20.894 10.599 16.042 1.00 94.94 111 VAL A CA 1
ATOM 879 C C . VAL A 1 111 ? -21.673 10.313 17.316 1.00 94.94 111 VAL A C 1
ATOM 881 O O . VAL A 1 111 ? -22.838 9.912 17.267 1.00 94.94 111 VAL A O 1
ATOM 884 N N . VAL A 1 112 ? -21.025 10.490 18.465 1.00 93.19 112 VAL A N 1
ATOM 885 C CA . VAL A 1 112 ? -21.617 10.144 19.765 1.00 93.19 112 VAL A CA 1
ATOM 886 C C . VAL A 1 112 ? -22.760 11.080 20.156 1.00 93.19 112 VAL A C 1
ATOM 888 O O . VAL A 1 112 ? -22.832 12.232 19.723 1.00 93.19 112 VAL A O 1
ATOM 891 N N . ASP A 1 113 ? -23.661 10.587 21.005 1.00 92.25 113 ASP A N 1
ATOM 892 C CA . ASP A 1 113 ? -24.813 11.353 21.480 1.00 92.25 113 ASP A CA 1
ATOM 893 C C . ASP A 1 113 ? -24.396 12.691 22.107 1.00 92.25 113 ASP A C 1
ATOM 895 O O . ASP A 1 113 ? -23.607 12.753 23.048 1.00 92.25 113 ASP A O 1
ATOM 899 N N . GLY A 1 114 ? -24.971 13.779 21.591 1.00 89.12 114 GLY A N 1
ATOM 900 C CA . GLY A 1 114 ? -24.681 15.143 22.035 1.00 89.12 114 GLY A CA 1
ATOM 901 C C . GLY A 1 114 ? -23.468 15.807 21.372 1.00 89.12 114 GLY A C 1
ATOM 902 O O . GLY A 1 114 ? -23.261 16.996 21.619 1.00 89.12 114 GLY A O 1
ATOM 903 N N . ASP A 1 115 ? -22.712 15.101 20.523 1.00 90.75 115 ASP A N 1
ATOM 904 C CA . ASP A 1 115 ? -21.629 15.677 19.715 1.00 90.75 115 ASP A CA 1
ATOM 905 C C . ASP A 1 115 ? -22.162 16.235 18.382 1.00 90.75 115 ASP A C 1
ATOM 907 O O . ASP A 1 115 ? -23.119 15.724 17.801 1.00 90.75 115 ASP A O 1
ATOM 911 N N . TYR A 1 116 ? -21.542 17.314 17.911 1.00 93.56 116 TYR A N 1
ATOM 912 C CA . TYR A 1 116 ? -21.823 17.941 16.619 1.00 93.56 116 TYR A CA 1
ATOM 913 C C . TYR A 1 116 ? -20.500 18.387 16.019 1.00 93.56 116 TYR A C 1
ATOM 915 O O . TYR A 1 116 ? -19.801 19.232 16.591 1.00 93.56 116 TYR A O 1
ATOM 923 N N . ILE A 1 117 ? -20.173 17.828 14.862 1.00 94.56 117 ILE A N 1
ATOM 924 C CA . ILE A 1 117 ? -18.855 17.969 14.253 1.00 94.56 117 ILE A CA 1
ATOM 925 C C . ILE A 1 117 ? -18.950 18.608 12.874 1.00 94.56 117 ILE A C 1
ATOM 927 O O . ILE A 1 117 ? -19.948 18.465 12.170 1.00 94.56 117 ILE A O 1
ATOM 931 N N . ASN A 1 118 ? -17.871 19.275 12.478 1.00 96.00 118 ASN A N 1
ATOM 932 C CA . ASN A 1 118 ? -17.638 19.684 11.102 1.00 96.00 118 ASN A CA 1
ATOM 933 C C . ASN A 1 118 ? -16.373 19.009 10.581 1.00 96.00 118 ASN A C 1
ATOM 935 O O . ASN A 1 118 ? -15.327 19.071 11.224 1.00 96.00 118 ASN A O 1
ATOM 939 N N . LEU A 1 119 ? -16.472 18.386 9.415 1.00 96.00 119 LEU A N 1
ATOM 940 C CA . LEU A 1 119 ? -15.367 17.725 8.741 1.00 96.00 119 LEU A CA 1
ATOM 941 C C . LEU A 1 119 ? -14.726 18.677 7.733 1.00 96.00 119 LEU A C 1
ATOM 943 O O . LEU A 1 119 ? -15.405 19.333 6.943 1.00 96.00 119 LEU A O 1
ATOM 947 N N . THR A 1 120 ? -13.402 18.740 7.748 1.00 95.19 120 THR A N 1
ATOM 948 C CA . THR A 1 120 ? -12.619 19.483 6.758 1.00 95.19 120 THR A CA 1
ATOM 949 C C . THR A 1 120 ? -11.447 18.636 6.295 1.00 95.19 120 THR A C 1
ATOM 951 O O . THR A 1 120 ? -10.903 17.865 7.082 1.00 95.19 120 THR A O 1
ATOM 954 N N . SER A 1 121 ? -11.020 18.800 5.047 1.00 92.88 121 SER A N 1
ATOM 955 C CA . SER A 1 121 ? -9.774 18.225 4.548 1.00 92.88 121 SER A CA 1
ATOM 956 C C . SER A 1 121 ? -8.973 19.321 3.861 1.00 92.88 121 SER A C 1
ATOM 958 O O . SER A 1 121 ? -9.535 20.145 3.145 1.00 92.88 121 SER A O 1
ATOM 960 N N . GLY A 1 122 ? -7.669 19.350 4.123 1.00 87.50 122 GLY A N 1
ATOM 961 C CA . GLY A 1 122 ? -6.730 20.259 3.463 1.00 87.50 122 GLY A CA 1
ATOM 962 C C . GLY A 1 122 ? -6.109 19.668 2.197 1.00 87.50 122 GLY A C 1
ATOM 963 O O . GLY A 1 122 ? -5.150 20.231 1.678 1.00 87.50 122 GLY A O 1
ATOM 964 N N . ASN A 1 123 ? -6.582 18.507 1.739 1.00 89.69 123 ASN A N 1
ATOM 965 C CA . ASN A 1 123 ? -6.014 17.846 0.578 1.00 89.69 123 ASN A CA 1
ATOM 966 C C . ASN A 1 123 ? -6.650 18.343 -0.728 1.00 89.69 123 ASN A C 1
ATOM 968 O O . ASN A 1 123 ? -7.866 18.413 -0.833 1.00 89.69 123 ASN A O 1
ATOM 972 N N . GLN A 1 124 ? -5.824 18.660 -1.725 1.00 90.81 124 GLN A N 1
ATOM 973 C CA . GLN A 1 124 ? -6.270 19.224 -3.007 1.00 90.81 124 GLN A CA 1
ATOM 974 C C . GLN A 1 124 ? -6.725 18.170 -4.024 1.00 90.81 124 GLN A C 1
ATOM 976 O O . GLN A 1 124 ? -7.400 18.495 -4.993 1.00 90.81 124 GLN A O 1
ATOM 981 N N . PHE A 1 125 ? -6.371 16.905 -3.808 1.00 93.69 125 PHE A N 1
ATOM 982 C CA . PHE A 1 125 ? -6.747 15.797 -4.680 1.00 93.69 125 PHE A CA 1
ATOM 983 C C . PHE A 1 125 ? -8.015 15.081 -4.219 1.00 93.69 125 PHE A C 1
ATOM 985 O O . PHE A 1 125 ? -8.485 14.196 -4.922 1.00 93.69 125 PHE A O 1
ATOM 992 N N . TRP A 1 126 ? -8.579 15.442 -3.065 1.00 94.81 126 TRP A N 1
ATOM 993 C CA . TRP A 1 126 ? -9.730 14.759 -2.480 1.00 94.81 126 TRP A CA 1
ATOM 994 C C . TRP A 1 126 ? -10.791 15.759 -2.026 1.00 94.81 126 TRP A C 1
ATOM 996 O O . TRP A 1 126 ? -10.474 16.761 -1.390 1.00 94.81 126 TRP A O 1
ATOM 1006 N N . TYR A 1 127 ? -12.063 15.455 -2.273 1.00 95.44 127 TYR A N 1
ATOM 1007 C CA . TYR A 1 127 ? -13.190 16.244 -1.773 1.00 95.44 127 TYR A CA 1
ATOM 1008 C C . TYR A 1 127 ? -14.296 15.350 -1.207 1.00 95.44 127 TYR A C 1
ATOM 1010 O O . TYR A 1 127 ? -14.424 14.183 -1.575 1.00 95.44 127 TYR A O 1
ATOM 1018 N N . PHE A 1 128 ? -15.093 15.893 -0.284 1.00 97.19 128 PHE A N 1
ATOM 1019 C CA . PHE A 1 128 ? -16.225 15.175 0.307 1.00 97.19 128 PHE A CA 1
ATOM 1020 C C . PHE A 1 128 ? -17.393 15.087 -0.678 1.00 97.19 128 PHE A C 1
ATOM 1022 O O . PHE A 1 128 ? -17.782 16.093 -1.268 1.00 97.19 128 PHE A O 1
ATOM 1029 N N . GLU A 1 129 ? -17.991 13.903 -0.807 1.00 96.12 129 GLU A N 1
ATOM 1030 C CA . GLU A 1 129 ? -19.247 13.727 -1.553 1.00 96.12 129 GLU A CA 1
ATOM 1031 C C . GLU A 1 129 ? -20.484 13.981 -0.678 1.00 96.12 129 GLU A C 1
ATOM 1033 O O . GLU A 1 129 ? -21.550 14.342 -1.179 1.00 96.12 129 GLU A O 1
ATOM 1038 N N . ASN A 1 130 ? -20.343 13.781 0.633 1.00 93.25 130 ASN A N 1
ATOM 1039 C CA . ASN A 1 130 ? -21.422 13.850 1.615 1.00 93.25 130 ASN A CA 1
ATOM 1040 C C . ASN A 1 130 ? -21.410 15.168 2.410 1.00 93.25 130 ASN A C 1
ATOM 1042 O O . ASN A 1 130 ? -20.486 15.979 2.317 1.00 93.25 130 ASN A O 1
ATOM 1046 N N . GLU A 1 131 ? -22.449 15.369 3.228 1.00 91.88 131 GLU A N 1
ATOM 1047 C CA . GLU A 1 131 ? -22.510 16.475 4.186 1.00 91.88 131 GLU A CA 1
ATOM 1048 C C . GLU A 1 131 ? -21.344 16.400 5.182 1.00 91.88 131 GLU A C 1
ATOM 1050 O O . GLU A 1 131 ? -21.044 15.348 5.740 1.00 91.88 131 GLU A O 1
ATOM 1055 N N . THR A 1 132 ? -20.689 17.533 5.429 1.00 95.06 132 THR A N 1
ATOM 1056 C CA . THR A 1 132 ? -19.550 17.613 6.355 1.00 95.06 132 THR A CA 1
ATOM 1057 C C . THR A 1 132 ? -19.944 18.079 7.753 1.00 95.06 132 THR A C 1
ATOM 1059 O O . THR A 1 132 ? -19.143 17.971 8.678 1.00 95.06 132 THR A O 1
ATOM 1062 N N . SER A 1 133 ? -21.166 18.584 7.929 1.00 96.25 133 SER A N 1
ATOM 1063 C CA . SER A 1 133 ? -21.727 18.985 9.221 1.00 96.25 133 SER A CA 1
ATOM 1064 C C . SER A 1 133 ? -22.602 17.865 9.766 1.00 96.25 133 SER A C 1
ATOM 1066 O O . SER A 1 133 ? -23.744 17.708 9.341 1.00 96.25 133 SER A O 1
ATOM 1068 N N . LEU A 1 134 ? -22.076 17.093 10.714 1.00 96.56 134 LEU A N 1
ATOM 1069 C CA . LEU A 1 134 ? -22.722 15.877 11.204 1.00 96.56 134 LEU A CA 1
ATOM 1070 C C . LEU A 1 134 ? -23.210 16.057 12.646 1.00 96.56 134 LEU A C 1
ATOM 1072 O O . LEU A 1 134 ? -22.494 16.571 13.508 1.00 96.56 134 LEU A O 1
ATOM 1076 N N . GLY A 1 135 ? -24.447 15.629 12.902 1.00 95.56 135 GLY A N 1
ATOM 1077 C CA . GLY A 1 135 ? -24.987 15.463 14.254 1.00 95.56 135 GLY A CA 1
ATOM 1078 C C . GLY A 1 135 ? -24.813 14.030 14.768 1.00 95.56 135 GLY A C 1
ATOM 1079 O O . GLY A 1 135 ? -24.241 13.198 14.064 1.00 95.56 135 GLY A O 1
ATOM 1080 N N . PRO A 1 136 ? -25.346 13.706 15.957 1.00 96.50 136 PRO A N 1
ATOM 1081 C CA . PRO A 1 136 ? -25.252 12.363 16.524 1.00 96.50 136 PRO A CA 1
ATOM 1082 C C . PRO A 1 136 ? -25.836 11.279 15.613 1.00 96.50 136 PRO A C 1
ATOM 1084 O O . PRO A 1 136 ? -26.879 11.489 14.987 1.00 96.50 136 PRO A O 1
ATOM 1087 N N . GLY A 1 137 ? -25.192 10.113 15.568 1.00 95.62 137 GLY A N 1
ATOM 1088 C CA . GLY A 1 137 ? -25.608 8.970 14.752 1.00 95.62 137 GLY A CA 1
ATOM 1089 C C . GLY A 1 137 ? -24.476 8.368 13.921 1.00 95.62 137 GLY A C 1
ATOM 1090 O O . GLY A 1 137 ? -23.314 8.734 14.065 1.00 95.62 137 GLY A O 1
ATOM 1091 N N . ILE A 1 138 ? -24.833 7.418 13.057 1.00 96.25 138 ILE A N 1
ATOM 1092 C CA . ILE A 1 138 ? -23.918 6.797 12.092 1.00 96.25 138 ILE A CA 1
ATOM 1093 C C . ILE A 1 138 ? -24.134 7.476 10.743 1.00 96.25 138 ILE A C 1
ATOM 1095 O O . ILE A 1 138 ? -25.280 7.602 10.307 1.00 96.25 138 ILE A O 1
ATOM 1099 N N . HIS A 1 139 ? -23.048 7.898 10.101 1.00 97.12 139 HIS A N 1
ATOM 1100 C CA . HIS A 1 139 ? -23.075 8.587 8.814 1.00 97.12 139 HIS A CA 1
ATOM 1101 C C . HIS A 1 139 ? -22.073 7.972 7.847 1.00 97.12 139 HIS A C 1
ATOM 1103 O O . HIS A 1 139 ? -20.982 7.567 8.252 1.00 97.12 139 HIS A O 1
ATOM 1109 N N . ASP A 1 140 ? -22.428 7.970 6.567 1.00 96.38 140 ASP A N 1
ATOM 1110 C CA . ASP A 1 140 ? -21.492 7.634 5.501 1.00 96.38 140 ASP A CA 1
ATOM 1111 C C . ASP A 1 140 ? -20.548 8.812 5.271 1.00 96.38 140 ASP A C 1
ATOM 1113 O O . ASP A 1 140 ? -20.976 9.941 5.011 1.00 96.38 140 ASP A O 1
ATOM 1117 N N . LEU A 1 141 ? -19.252 8.534 5.338 1.00 96.69 141 LEU A N 1
ATOM 1118 C CA . LEU A 1 141 ? -18.199 9.464 4.989 1.00 96.69 141 LEU A CA 1
ATOM 1119 C C . LEU A 1 141 ? -17.523 8.955 3.720 1.00 96.69 141 LEU A C 1
ATOM 1121 O O . LEU A 1 141 ? -16.699 8.046 3.789 1.00 96.69 141 LEU A O 1
ATOM 1125 N N . CYS A 1 142 ? -17.866 9.538 2.570 1.00 97.56 142 CYS A N 1
ATOM 1126 C CA . CYS A 1 142 ? -17.200 9.251 1.305 1.00 97.56 142 CYS A CA 1
ATOM 1127 C C . CYS A 1 142 ? -16.436 10.463 0.779 1.00 97.56 142 CYS A C 1
ATOM 1129 O O . CYS A 1 142 ? -16.870 11.617 0.897 1.00 97.56 142 CYS A O 1
ATOM 1131 N N . MET A 1 143 ? -15.293 10.177 0.164 1.00 97.31 143 MET A N 1
ATOM 1132 C CA . MET A 1 143 ? -14.481 11.153 -0.542 1.00 97.31 143 MET A CA 1
ATOM 1133 C C . MET A 1 143 ? -14.213 10.675 -1.964 1.00 97.31 143 MET A C 1
ATOM 1135 O O . MET A 1 143 ? -13.928 9.496 -2.201 1.00 97.31 143 MET A O 1
ATOM 1139 N N . ARG A 1 144 ? -14.286 11.613 -2.906 1.00 97.31 144 ARG A N 1
ATOM 1140 C CA . ARG A 1 144 ? -13.924 11.400 -4.302 1.00 97.31 144 ARG A CA 1
ATOM 1141 C C . ARG A 1 144 ? -12.555 12.010 -4.554 1.00 97.31 144 ARG A C 1
ATOM 1143 O O . ARG A 1 144 ? -12.284 13.147 -4.166 1.00 97.31 144 ARG A O 1
ATOM 1150 N N . GLY A 1 145 ? -11.701 11.217 -5.177 1.00 95.62 145 GLY A N 1
ATOM 1151 C CA . GLY A 1 145 ? -10.389 11.611 -5.635 1.00 95.62 145 GLY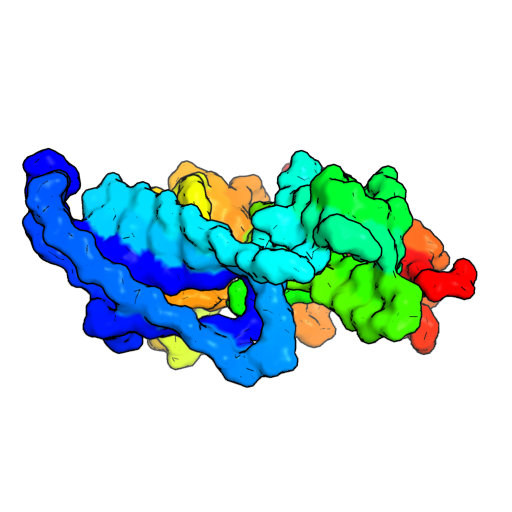 A CA 1
ATOM 1152 C C . GLY A 1 145 ? -10.452 12.190 -7.040 1.00 95.62 145 GLY A C 1
ATOM 1153 O O . GLY A 1 145 ? -11.230 11.748 -7.888 1.00 95.62 145 GLY A O 1
ATOM 1154 N N . HIS A 1 146 ? -9.606 13.174 -7.274 1.00 94.69 146 HIS A N 1
ATOM 1155 C CA . HIS A 1 146 ? -9.179 13.599 -8.594 1.00 94.69 146 HIS A CA 1
ATOM 1156 C C . HIS A 1 146 ? -8.146 12.623 -9.182 1.00 94.69 146 HIS A C 1
ATOM 1158 O O . HIS A 1 146 ? -7.637 11.740 -8.491 1.00 94.69 146 HIS A O 1
ATOM 1164 N N . GLU A 1 147 ? -7.798 12.812 -10.449 1.00 93.06 147 GLU A N 1
ATOM 1165 C CA . GLU A 1 147 ? -6.693 12.114 -11.102 1.00 93.06 147 GLU A CA 1
ATOM 1166 C C . GLU A 1 147 ? -5.409 12.264 -10.271 1.00 93.06 147 GLU A C 1
ATOM 1168 O O . GLU A 1 147 ? -5.063 13.361 -9.823 1.00 93.06 147 GLU A O 1
ATOM 1173 N N . GLY A 1 148 ? -4.740 11.143 -9.989 1.00 90.25 148 GLY A N 1
ATOM 1174 C CA . GLY A 1 148 ? -3.539 11.099 -9.148 1.00 90.25 148 GLY A CA 1
ATOM 1175 C C . GLY A 1 148 ? -3.784 11.044 -7.633 1.00 90.25 148 GLY A C 1
ATOM 1176 O O . GLY A 1 148 ? -2.825 10.980 -6.866 1.00 90.25 148 GLY A O 1
ATOM 1177 N N . ALA A 1 149 ? -5.033 11.009 -7.160 1.00 93.44 149 ALA A N 1
ATOM 1178 C CA . ALA A 1 149 ? -5.348 11.095 -5.730 1.00 93.44 149 ALA A CA 1
ATOM 1179 C C . ALA A 1 149 ? -4.781 9.957 -4.852 1.00 93.44 149 ALA A C 1
ATOM 1181 O O . ALA A 1 149 ? -4.429 10.196 -3.696 1.00 93.44 149 ALA A O 1
ATOM 1182 N N . LEU A 1 150 ? -4.636 8.734 -5.381 1.00 91.06 150 LEU A N 1
ATOM 1183 C CA . LEU A 1 150 ? -3.959 7.625 -4.677 1.00 91.06 150 LEU A CA 1
ATOM 1184 C C . LEU A 1 150 ? -2.430 7.789 -4.626 1.00 91.06 150 LEU A C 1
ATOM 1186 O O . LEU A 1 150 ? -1.767 7.188 -3.780 1.00 91.06 150 LEU A O 1
ATOM 1190 N N . PHE A 1 151 ? -1.862 8.590 -5.528 1.00 88.31 151 PHE A N 1
ATOM 1191 C CA . PHE A 1 151 ? -0.428 8.873 -5.612 1.00 88.31 151 PHE A CA 1
ATOM 1192 C C . PHE A 1 151 ? -0.048 10.174 -4.897 1.00 88.31 151 PHE A C 1
ATOM 1194 O O . PHE A 1 151 ? 1.125 10.394 -4.611 1.00 88.31 151 PHE A O 1
ATOM 1201 N N . SER A 1 152 ? -1.032 11.009 -4.543 1.00 86.00 152 SER A N 1
ATOM 1202 C CA . SER A 1 152 ? -0.824 12.260 -3.808 1.00 86.00 152 SER A CA 1
ATOM 1203 C C . SER A 1 152 ? -0.520 12.079 -2.327 1.00 86.00 152 SER A C 1
ATOM 1205 O O . SER A 1 152 ? -0.282 13.061 -1.625 1.00 86.00 152 SER A O 1
ATOM 1207 N N . GLN A 1 153 ? -0.621 10.855 -1.824 1.00 81.25 153 GLN A N 1
ATOM 1208 C CA . GLN A 1 153 ? -0.463 10.541 -0.415 1.00 81.25 153 GLN A CA 1
ATOM 1209 C C . GLN A 1 153 ? 0.803 9.727 -0.211 1.00 81.25 153 GLN A C 1
ATOM 1211 O O . GLN A 1 153 ? 1.160 8.868 -1.021 1.00 81.25 153 GLN A O 1
ATOM 1216 N N . GLY A 1 154 ? 1.478 9.989 0.907 1.00 76.81 154 GLY A N 1
ATOM 1217 C CA . GLY A 1 154 ? 2.591 9.159 1.331 1.00 76.81 154 GLY A CA 1
ATOM 1218 C C . GLY A 1 154 ? 2.141 7.717 1.567 1.00 76.81 154 GLY A C 1
ATOM 1219 O O . GLY A 1 154 ? 0.989 7.446 1.908 1.00 76.81 154 GLY A O 1
ATOM 1220 N N . ARG A 1 155 ? 3.086 6.795 1.418 1.00 75.00 155 ARG A N 1
ATOM 1221 C CA . ARG A 1 155 ? 3.009 5.451 1.993 1.00 75.00 155 ARG A CA 1
ATOM 1222 C C . ARG A 1 155 ? 3.970 5.449 3.171 1.00 75.00 155 ARG A C 1
ATOM 1224 O O . ARG A 1 155 ? 5.119 5.861 3.007 1.00 75.00 155 ARG A O 1
ATOM 1231 N N . THR A 1 156 ? 3.506 5.095 4.362 1.00 60.16 156 THR A N 1
ATOM 1232 C CA . THR A 1 156 ? 4.406 4.964 5.513 1.00 60.16 156 THR A CA 1
ATOM 1233 C C . THR A 1 156 ? 5.022 3.561 5.514 1.00 60.16 156 THR A C 1
ATOM 1235 O O . THR A 1 156 ? 4.399 2.634 5.004 1.00 60.16 156 THR A O 1
ATOM 1238 N N . PRO A 1 157 ? 6.241 3.374 6.053 1.00 49.34 157 PRO A N 1
ATOM 1239 C CA . PRO A 1 157 ? 6.924 2.073 6.060 1.00 49.34 157 PRO A CA 1
ATOM 1240 C C . PRO A 1 157 ? 6.107 0.943 6.698 1.00 49.34 157 PRO A C 1
ATOM 1242 O O . PRO A 1 157 ? 6.220 -0.202 6.278 1.00 49.34 157 PRO A O 1
ATOM 1245 N N . ASP A 1 158 ? 5.246 1.281 7.658 1.00 53.25 158 ASP A N 1
ATOM 1246 C CA . ASP A 1 158 ? 4.405 0.314 8.367 1.00 53.25 158 ASP A CA 1
ATOM 1247 C C . ASP A 1 158 ? 3.083 0.040 7.638 1.00 53.25 158 ASP A C 1
ATOM 1249 O O . ASP A 1 158 ? 2.279 -0.780 8.086 1.00 53.25 158 ASP A O 1
ATOM 1253 N N . HIS A 1 159 ? 2.783 0.783 6.566 1.00 62.62 159 HIS A N 1
ATOM 1254 C CA . HIS A 1 159 ? 1.511 0.732 5.853 1.00 62.62 159 HIS A CA 1
ATOM 1255 C C . HIS A 1 159 ? 1.777 0.506 4.369 1.00 62.62 159 HIS A C 1
ATOM 1257 O O . HIS A 1 159 ? 2.030 1.423 3.594 1.00 62.62 159 HIS A O 1
ATOM 1263 N N . PHE A 1 160 ? 1.648 -0.753 3.957 1.00 75.38 160 PHE A N 1
ATOM 1264 C CA . PHE A 1 160 ? 1.739 -1.206 2.562 1.00 75.38 160 PHE A CA 1
ATOM 1265 C C . PHE A 1 160 ? 0.684 -0.586 1.628 1.00 75.38 160 PHE A C 1
ATOM 1267 O O . PHE A 1 160 ? 0.696 -0.798 0.416 1.00 75.38 160 PHE A O 1
ATOM 1274 N N . PHE A 1 161 ? -0.231 0.179 2.207 1.00 85.62 161 PHE A N 1
ATOM 1275 C CA . PHE A 1 161 ? -1.340 0.864 1.582 1.00 85.62 161 PHE A CA 1
ATOM 1276 C C . PHE A 1 161 ? -1.015 2.351 1.394 1.00 85.62 161 PHE A C 1
ATOM 1278 O O . PHE A 1 161 ? -0.305 2.956 2.197 1.00 85.62 161 PHE A O 1
ATOM 1285 N N . ALA A 1 162 ? -1.584 2.973 0.364 1.00 88.94 162 ALA A N 1
ATOM 1286 C CA . ALA A 1 162 ? -1.666 4.425 0.303 1.00 88.94 162 ALA A CA 1
ATOM 1287 C C . ALA A 1 162 ? -2.415 4.963 1.531 1.00 88.94 162 ALA A C 1
ATOM 1289 O O . ALA A 1 162 ? -3.439 4.413 1.949 1.00 88.94 162 ALA A O 1
ATOM 1290 N N . MET A 1 163 ? -1.920 6.060 2.103 1.00 90.75 163 MET A N 1
ATOM 1291 C CA . MET A 1 163 ? -2.668 6.779 3.128 1.00 90.75 163 MET A CA 1
ATOM 1292 C C . MET A 1 163 ? -3.882 7.467 2.508 1.00 90.75 163 MET A C 1
ATOM 1294 O O . MET A 1 163 ? -3.813 7.976 1.395 1.00 90.75 163 MET A O 1
ATOM 1298 N N . GLY A 1 164 ? -4.999 7.500 3.228 1.00 91.62 164 GLY A N 1
ATOM 1299 C CA . GLY A 1 164 ? -6.135 8.338 2.868 1.00 91.62 164 GLY A CA 1
ATOM 1300 C C . GLY A 1 164 ? -5.874 9.815 3.167 1.00 91.62 164 GLY A C 1
ATOM 1301 O O . GLY A 1 164 ? -4.950 10.146 3.917 1.00 91.62 164 GLY A O 1
ATOM 1302 N N . PRO A 1 165 ? -6.694 10.729 2.619 1.00 93.06 165 PRO A N 1
ATOM 1303 C CA . PRO A 1 165 ? -6.627 12.134 2.986 1.00 93.06 165 PRO A CA 1
ATOM 1304 C C . PRO A 1 165 ? -6.903 12.306 4.483 1.00 93.06 165 PRO A C 1
ATOM 1306 O O . PRO A 1 165 ? -7.848 11.736 5.030 1.00 93.06 165 PRO A O 1
ATOM 1309 N N . THR A 1 166 ? -6.106 13.144 5.146 1.00 93.12 166 THR A N 1
ATOM 1310 C CA . THR A 1 166 ? -6.387 13.538 6.529 1.00 93.12 166 THR A CA 1
ATOM 1311 C C . THR A 1 166 ? -7.715 14.287 6.586 1.00 93.12 166 THR A C 1
ATOM 1313 O O . THR A 1 166 ? -7.901 15.308 5.910 1.00 93.12 166 THR A O 1
ATOM 1316 N N . VAL A 1 167 ? -8.623 13.797 7.428 1.00 94.62 167 VAL A N 1
ATOM 1317 C CA . VAL A 1 167 ? -9.885 14.465 7.748 1.00 94.62 167 VAL A CA 1
ATOM 1318 C C . VAL A 1 167 ? -9.766 15.076 9.137 1.00 94.62 167 VAL A C 1
ATOM 1320 O O . VAL A 1 167 ? -9.571 14.381 10.131 1.00 94.62 167 VAL A O 1
ATOM 1323 N N . THR A 1 168 ? -9.885 16.395 9.224 1.00 94.75 168 THR A N 1
ATOM 1324 C CA . THR A 1 168 ? -9.909 17.118 10.494 1.00 94.75 168 THR A CA 1
ATOM 1325 C C . THR A 1 168 ? -11.349 17.249 10.976 1.00 94.75 168 THR A C 1
ATOM 1327 O O . THR A 1 168 ? -12.200 17.826 10.300 1.00 94.75 168 THR A O 1
ATOM 1330 N N . ILE A 1 169 ? -11.604 16.724 12.170 1.00 93.62 169 ILE A N 1
ATOM 1331 C CA . ILE A 1 169 ? -12.862 16.799 12.903 1.00 93.62 169 ILE A CA 1
ATOM 1332 C C . ILE A 1 169 ? -12.817 18.041 13.797 1.00 93.62 169 ILE A C 1
ATOM 1334 O O . ILE A 1 169 ? -12.048 18.114 14.763 1.00 93.62 169 ILE A O 1
ATOM 1338 N N . LEU A 1 170 ? -13.651 19.026 13.475 1.00 94.00 170 LEU A N 1
ATOM 1339 C CA . LEU A 1 170 ? -13.782 20.286 14.195 1.00 94.00 170 LEU A CA 1
ATOM 1340 C C . LEU A 1 170 ? -15.012 20.266 15.101 1.00 94.00 170 LEU A C 1
ATOM 1342 O O . LEU A 1 170 ? -16.104 19.881 14.685 1.00 94.00 170 LEU A O 1
ATOM 1346 N N . ARG A 1 171 ? -14.841 20.758 16.328 1.00 92.12 171 ARG A N 1
ATOM 1347 C CA . ARG A 1 171 ? -15.906 20.947 17.318 1.00 92.12 171 ARG A CA 1
ATOM 1348 C C . ARG A 1 171 ? -15.847 22.366 17.859 1.00 92.12 171 ARG A C 1
ATOM 1350 O O . ARG A 1 171 ? -14.769 22.941 18.017 1.00 92.12 171 ARG A O 1
ATOM 1357 N N . ASN A 1 172 ? -17.004 22.935 18.178 1.00 82.81 172 ASN A N 1
ATOM 1358 C CA . ASN A 1 172 ? -17.064 24.283 18.734 1.00 82.81 172 ASN A CA 1
ATOM 1359 C C . ASN A 1 172 ? -16.329 24.335 20.085 1.00 82.81 172 ASN A C 1
ATOM 1361 O O . ASN A 1 172 ? -16.740 23.685 21.043 1.00 82.81 172 ASN A O 1
ATOM 1365 N N . ASN A 1 173 ? -15.275 25.155 20.171 1.00 78.56 173 ASN A N 1
ATOM 1366 C CA . ASN A 1 173 ? -14.471 25.388 21.381 1.00 78.56 173 ASN A CA 1
ATOM 1367 C C . ASN A 1 173 ? -13.711 24.163 21.928 1.00 78.56 173 ASN A C 1
ATOM 1369 O O . ASN A 1 173 ? -13.388 24.133 23.116 1.00 78.56 173 ASN A O 1
ATOM 1373 N N . GLN A 1 174 ? -13.409 23.169 21.092 1.00 82.31 174 GLN A N 1
ATOM 1374 C CA . GLN A 1 174 ? -12.560 22.036 21.468 1.00 82.31 174 GLN A CA 1
ATOM 1375 C C . GLN A 1 174 ? -11.383 21.894 20.506 1.00 82.31 174 GLN A C 1
ATOM 1377 O O . GLN A 1 174 ? -11.388 22.444 19.404 1.00 82.31 174 GLN A O 1
ATOM 1382 N N . THR A 1 175 ? -10.364 21.157 20.939 1.00 84.38 175 THR A N 1
ATOM 1383 C CA . THR A 1 175 ? -9.223 20.809 20.094 1.00 84.38 175 THR A CA 1
ATOM 1384 C C . THR A 1 175 ? -9.696 19.962 18.916 1.00 84.38 175 THR A C 1
ATOM 1386 O O . THR A 1 175 ? -10.484 19.030 19.088 1.00 84.38 175 THR A O 1
ATOM 1389 N N . SER A 1 176 ? -9.215 20.290 17.719 1.00 88.06 176 SER A N 1
ATOM 1390 C CA . SER A 1 176 ? -9.467 19.498 16.520 1.00 88.06 176 SER A CA 1
ATOM 1391 C C . SER A 1 176 ? -8.832 18.115 16.639 1.00 88.06 176 SER A C 1
ATOM 1393 O O . SER A 1 176 ? -7.724 17.982 17.160 1.00 88.06 176 SER A O 1
ATOM 1395 N N . GLN A 1 177 ? -9.509 17.105 16.110 1.00 89.56 177 GLN A N 1
ATOM 1396 C CA . GLN A 1 177 ? -9.003 15.738 16.023 1.00 89.56 177 GLN A CA 1
ATOM 1397 C C . GLN A 1 177 ? -8.739 15.403 14.557 1.00 89.56 177 GLN A C 1
ATOM 1399 O O . GLN A 1 177 ? -9.523 15.788 13.698 1.00 89.56 177 GLN A O 1
ATOM 1404 N N . ASN A 1 178 ? -7.657 14.688 14.268 1.00 90.81 178 ASN A N 1
ATOM 1405 C CA . ASN A 1 178 ? -7.369 14.222 12.916 1.00 90.81 178 ASN A CA 1
ATOM 1406 C C . ASN A 1 17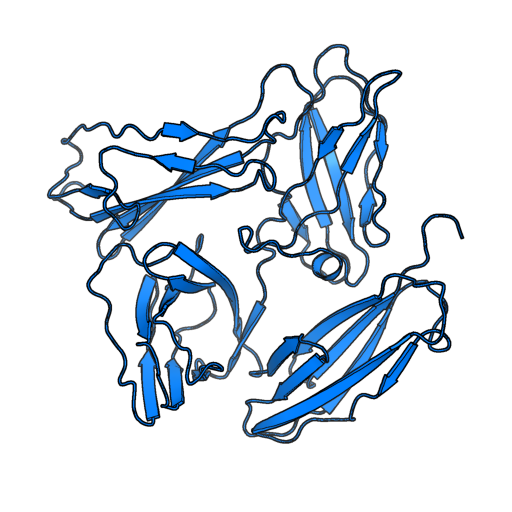8 ? -7.705 12.737 12.805 1.00 90.81 178 ASN A C 1
ATOM 1408 O O . ASN A 1 178 ? -7.308 11.948 13.659 1.00 90.81 178 ASN A O 1
ATOM 1412 N N . LEU A 1 179 ? -8.425 12.394 11.745 1.00 91.25 179 LEU A N 1
ATOM 1413 C CA . LEU A 1 179 ? -8.658 11.038 11.285 1.00 91.25 179 LEU A CA 1
ATOM 1414 C C . LEU A 1 179 ? -7.680 10.775 10.137 1.00 91.25 179 LEU A C 1
ATOM 1416 O O . LEU A 1 179 ? -7.707 11.466 9.115 1.00 91.25 179 LEU A O 1
ATOM 1420 N N . VAL A 1 180 ? -6.792 9.810 10.342 1.00 89.81 180 VAL A N 1
ATOM 1421 C CA . VAL A 1 180 ? -5.731 9.419 9.415 1.00 89.81 180 VAL A CA 1
ATOM 1422 C C . VAL A 1 180 ? -5.768 7.905 9.325 1.00 89.81 180 VAL A C 1
ATOM 1424 O O . VAL A 1 180 ? -5.415 7.231 10.287 1.00 89.81 180 VAL A O 1
ATOM 1427 N N . MET A 1 181 ? -6.199 7.388 8.178 1.00 91.06 181 MET A N 1
ATOM 1428 C CA . MET A 1 181 ? -6.383 5.954 7.955 1.00 91.06 181 MET A CA 1
ATOM 1429 C C . MET A 1 181 ? -5.769 5.552 6.610 1.00 91.06 181 MET A C 1
ATOM 1431 O O . MET A 1 181 ? -5.812 6.354 5.671 1.00 91.06 181 MET A O 1
ATOM 1435 N N . PRO A 1 182 ? -5.223 4.335 6.480 1.00 92.06 182 PRO A N 1
ATOM 1436 C CA . PRO A 1 182 ? -4.827 3.776 5.191 1.00 92.06 182 PRO A CA 1
ATOM 1437 C C . PRO A 1 182 ? -6.046 3.461 4.313 1.00 92.06 182 PRO A C 1
ATOM 1439 O O . PRO A 1 182 ? -7.159 3.318 4.820 1.00 92.06 182 PRO A O 1
ATOM 1442 N N . ILE A 1 183 ? -5.834 3.330 3.003 1.00 92.88 183 ILE A N 1
ATOM 1443 C CA . ILE A 1 183 ? -6.845 2.890 2.033 1.00 92.88 183 ILE A CA 1
ATOM 1444 C C . ILE A 1 183 ? -6.663 1.401 1.750 1.00 92.88 183 ILE A C 1
ATOM 1446 O O . ILE A 1 183 ? -5.635 0.983 1.225 1.00 92.88 183 ILE A O 1
ATOM 1450 N N . ASP A 1 184 ? -7.662 0.590 2.066 1.00 89.19 184 ASP A N 1
ATOM 1451 C CA . ASP A 1 184 ? -7.631 -0.843 1.789 1.00 89.19 184 ASP A CA 1
ATOM 1452 C C . ASP A 1 184 ? -7.495 -1.117 0.280 1.00 89.19 184 ASP A C 1
ATOM 1454 O O . ASP A 1 184 ? -8.021 -0.372 -0.549 1.00 89.19 184 ASP A O 1
ATOM 1458 N N . ASN A 1 185 ? -6.779 -2.184 -0.078 1.00 87.19 185 ASN A N 1
ATOM 1459 C CA . ASN A 1 185 ? -6.483 -2.581 -1.466 1.00 87.19 185 ASN A CA 1
ATOM 1460 C C . ASN A 1 185 ? -5.762 -1.526 -2.336 1.00 87.19 185 ASN A C 1
ATOM 1462 O O . ASN A 1 185 ? -5.908 -1.515 -3.556 1.00 87.19 185 ASN A O 1
ATOM 1466 N N . SER A 1 186 ? -4.971 -0.638 -1.727 1.00 89.75 186 SER A N 1
ATOM 1467 C CA . SER A 1 186 ? -4.194 0.397 -2.435 1.00 89.75 186 SER A CA 1
ATOM 1468 C C . SER A 1 186 ? -2.683 0.112 -2.514 1.00 89.75 186 SER A C 1
ATOM 1470 O O . SER A 1 186 ? -1.862 1.037 -2.609 1.00 89.75 186 SER A O 1
ATOM 1472 N N . GLN A 1 187 ? -2.297 -1.169 -2.456 1.00 88.12 187 GLN A N 1
ATOM 1473 C CA . GLN A 1 187 ? -0.903 -1.591 -2.602 1.00 88.12 187 GLN A CA 1
ATOM 1474 C C . GLN A 1 187 ? -0.340 -1.148 -3.954 1.00 88.12 187 GLN A C 1
ATOM 1476 O O . GLN A 1 187 ? -1.062 -1.007 -4.945 1.00 88.12 187 GLN A O 1
ATOM 1481 N N . LEU A 1 188 ? 0.978 -0.952 -4.011 1.00 85.56 188 LEU A N 1
ATOM 1482 C CA . LEU A 1 188 ? 1.644 -0.674 -5.278 1.00 85.56 188 LEU A CA 1
ATOM 1483 C C . LEU A 1 188 ? 1.451 -1.849 -6.236 1.00 85.56 188 LEU A C 1
ATOM 1485 O O . LEU A 1 188 ? 1.668 -3.006 -5.870 1.00 85.56 188 LEU A O 1
ATOM 1489 N N . LYS A 1 189 ? 1.057 -1.529 -7.468 1.00 86.69 189 LYS A N 1
ATOM 1490 C CA . LYS A 1 189 ? 0.958 -2.505 -8.547 1.00 86.69 189 LYS A CA 1
ATOM 1491 C C . LYS A 1 189 ? 2.365 -2.814 -9.049 1.00 86.69 189 LYS A C 1
ATOM 1493 O O . LYS A 1 189 ? 3.162 -1.906 -9.275 1.00 86.69 189 LYS A O 1
ATOM 1498 N N . PHE A 1 190 ? 2.661 -4.093 -9.200 1.00 84.56 190 PHE A N 1
ATOM 1499 C CA . PHE A 1 190 ? 3.912 -4.594 -9.733 1.00 84.56 190 PHE A CA 1
ATOM 1500 C C . PHE A 1 190 ? 3.588 -5.451 -10.952 1.00 84.56 190 PHE A C 1
ATOM 1502 O O . PHE A 1 190 ? 2.828 -6.418 -10.852 1.00 84.56 190 PHE A O 1
ATOM 1509 N N . GLN A 1 191 ? 4.133 -5.063 -12.102 1.00 88.44 191 GLN A N 1
ATOM 1510 C CA . GLN A 1 191 ? 3.871 -5.748 -13.360 1.00 88.44 191 GLN A CA 1
ATOM 1511 C C . GLN A 1 191 ? 4.915 -6.814 -13.657 1.00 88.44 191 GLN A C 1
ATOM 1513 O O . GLN A 1 191 ? 6.089 -6.682 -13.305 1.00 88.44 191 GLN A O 1
ATOM 1518 N N . PHE A 1 192 ? 4.450 -7.890 -14.271 1.00 89.25 192 PHE A N 1
ATOM 1519 C CA . PHE A 1 192 ? 5.262 -9.001 -14.739 1.00 89.25 192 PHE A CA 1
ATOM 1520 C C . PHE A 1 192 ? 4.682 -9.504 -16.060 1.00 89.25 192 PHE A C 1
ATOM 1522 O O . PHE A 1 192 ? 3.485 -9.347 -16.309 1.00 89.25 192 PHE A O 1
ATOM 1529 N N . SER A 1 193 ? 5.538 -10.109 -16.876 1.00 90.12 193 SER A N 1
ATOM 1530 C CA . SER A 1 193 ? 5.251 -10.386 -18.280 1.00 90.12 193 SER A CA 1
ATOM 1531 C C . SER A 1 193 ? 5.513 -11.848 -18.600 1.00 90.12 193 SER A C 1
ATOM 1533 O O . SER A 1 193 ? 6.554 -12.395 -18.229 1.00 90.12 193 SER A O 1
ATOM 1535 N N . ASP A 1 194 ? 4.549 -12.497 -19.249 1.00 88.00 194 ASP A N 1
ATOM 1536 C CA . ASP A 1 194 ? 4.576 -13.919 -19.599 1.00 88.00 194 ASP A CA 1
ATOM 1537 C C . ASP A 1 194 ? 4.827 -14.832 -18.379 1.00 88.00 194 ASP A C 1
ATOM 1539 O O . ASP A 1 194 ? 5.433 -15.902 -18.483 1.00 88.00 194 ASP A O 1
ATOM 1543 N N . GLY A 1 195 ? 4.359 -14.417 -17.196 1.00 87.62 195 GLY A N 1
ATOM 1544 C CA . GLY A 1 195 ? 4.601 -15.140 -15.944 1.00 87.62 195 GLY A CA 1
ATOM 1545 C C . GLY A 1 195 ? 6.018 -15.005 -15.382 1.00 87.62 195 GLY A C 1
ATOM 1546 O O . GLY A 1 195 ? 6.279 -15.535 -14.304 1.00 87.62 195 GLY A O 1
ATOM 1547 N N . ASP A 1 196 ? 6.926 -14.294 -16.047 1.00 89.44 196 ASP A N 1
ATOM 1548 C CA . ASP A 1 196 ? 8.303 -14.117 -15.603 1.00 89.44 196 ASP A CA 1
ATOM 1549 C C . ASP A 1 196 ? 8.490 -12.730 -14.971 1.00 89.44 196 ASP A C 1
ATOM 1551 O O . ASP A 1 196 ? 8.086 -11.691 -15.495 1.00 89.44 196 ASP A O 1
ATOM 1555 N N . TRP A 1 197 ? 9.149 -12.710 -13.815 1.00 88.62 197 TRP A N 1
ATOM 1556 C CA . TRP A 1 197 ? 9.553 -11.489 -13.136 1.00 88.62 197 TRP A CA 1
ATOM 1557 C C . TRP A 1 197 ? 11.052 -11.513 -12.849 1.00 88.62 197 TRP A C 1
ATOM 1559 O O . TRP A 1 197 ? 11.542 -12.327 -12.062 1.00 88.62 197 TRP A O 1
ATOM 1569 N N . GLY A 1 198 ? 11.800 -10.607 -13.477 1.00 85.94 198 GLY A N 1
ATOM 1570 C CA . GLY A 1 198 ? 13.210 -10.408 -13.148 1.00 85.94 198 GLY A CA 1
ATOM 1571 C C . GLY A 1 198 ? 13.358 -9.726 -11.790 1.00 85.94 198 GLY A C 1
ATOM 1572 O O . GLY A 1 198 ? 12.657 -8.758 -11.499 1.00 85.94 198 GLY A O 1
ATOM 1573 N N . LEU A 1 199 ? 14.296 -10.166 -10.957 1.00 84.50 199 LEU A N 1
ATOM 1574 C CA . LEU A 1 199 ? 14.606 -9.472 -9.711 1.00 84.50 199 LEU A CA 1
ATOM 1575 C C . LEU A 1 199 ? 15.357 -8.166 -9.996 1.00 84.50 199 LEU A C 1
ATOM 1577 O O . LEU A 1 199 ? 16.464 -8.211 -10.531 1.00 84.50 199 LEU A O 1
ATOM 1581 N N . PRO A 1 200 ? 14.807 -6.992 -9.626 1.00 76.50 200 PRO A N 1
ATOM 1582 C CA . PRO A 1 200 ? 15.446 -5.710 -9.926 1.00 76.50 200 PRO A CA 1
ATOM 1583 C C . PRO A 1 200 ? 16.597 -5.376 -8.962 1.00 76.50 200 PRO A C 1
ATOM 1585 O O . PRO A 1 200 ? 17.318 -4.403 -9.175 1.00 76.50 200 PRO A O 1
ATOM 1588 N N . PHE A 1 201 ? 16.777 -6.158 -7.894 1.00 74.19 201 PHE A N 1
ATOM 1589 C CA . PHE A 1 201 ? 17.738 -5.879 -6.831 1.00 74.19 201 PHE A CA 1
ATOM 1590 C C . PHE A 1 201 ? 18.930 -6.830 -6.900 1.00 74.19 201 PHE A C 1
ATOM 1592 O O . PHE A 1 201 ? 18.770 -8.049 -6.915 1.00 74.19 201 PHE A O 1
ATOM 1599 N N . SER A 1 202 ? 20.137 -6.268 -6.868 1.00 71.31 202 SER A N 1
ATOM 1600 C CA . SER A 1 202 ? 21.379 -7.029 -6.744 1.00 71.31 202 SER A CA 1
ATOM 1601 C C . SER A 1 202 ? 22.298 -6.390 -5.706 1.00 71.31 202 SER A C 1
ATOM 1603 O O . SER A 1 202 ? 22.217 -5.198 -5.415 1.00 71.31 202 SER A O 1
ATOM 1605 N N . ASN A 1 203 ? 23.176 -7.206 -5.135 1.00 77.88 203 ASN A N 1
ATOM 1606 C CA . ASN A 1 203 ? 24.206 -6.852 -4.161 1.00 77.88 203 ASN A CA 1
ATOM 1607 C C . ASN A 1 203 ? 23.683 -6.168 -2.887 1.00 77.88 203 ASN A C 1
ATOM 1609 O O . ASN A 1 203 ? 24.398 -5.378 -2.268 1.00 77.88 203 ASN A O 1
ATOM 1613 N N . LEU A 1 204 ? 22.454 -6.486 -2.468 1.00 83.19 204 LEU A N 1
ATOM 1614 C CA . LEU A 1 204 ? 21.928 -6.040 -1.178 1.00 83.19 204 LEU A CA 1
ATOM 1615 C C . LEU A 1 204 ? 22.757 -6.642 -0.037 1.00 83.19 204 LEU A C 1
ATOM 1617 O O . LEU A 1 204 ? 23.141 -7.808 -0.076 1.00 83.19 204 LEU A O 1
ATOM 1621 N N . THR A 1 205 ? 23.056 -5.842 0.986 1.00 86.19 205 THR A N 1
ATOM 1622 C CA . THR A 1 205 ? 23.926 -6.236 2.111 1.00 86.19 205 THR A CA 1
ATOM 1623 C C . THR A 1 205 ? 23.229 -7.097 3.163 1.00 86.19 205 THR A C 1
ATOM 1625 O O . THR A 1 205 ? 23.863 -7.493 4.139 1.00 86.19 205 THR A O 1
ATOM 1628 N N . TYR A 1 206 ? 21.943 -7.374 2.980 1.00 87.81 206 TYR A N 1
ATOM 1629 C CA . TYR A 1 206 ? 21.097 -8.127 3.894 1.00 87.81 206 TYR A CA 1
ATOM 1630 C C . TYR A 1 206 ? 20.354 -9.230 3.137 1.00 87.81 206 TYR A C 1
ATOM 1632 O O . TYR A 1 206 ? 20.170 -9.147 1.921 1.00 87.81 206 TYR A O 1
ATOM 1640 N N . GLU A 1 207 ? 19.967 -10.274 3.863 1.00 91.31 207 GLU A N 1
ATOM 1641 C CA . GLU A 1 207 ? 19.104 -11.334 3.348 1.00 91.31 207 GLU A CA 1
ATOM 1642 C C . GLU A 1 207 ? 17.635 -10.928 3.449 1.00 91.31 207 GLU A C 1
ATOM 1644 O O . GLU A 1 207 ? 17.244 -10.167 4.336 1.00 91.31 207 GLU A O 1
ATOM 1649 N N . PHE A 1 208 ? 16.817 -11.445 2.544 1.00 92.19 208 PHE A N 1
ATOM 1650 C CA . PHE A 1 208 ? 15.377 -11.234 2.563 1.00 92.19 208 PHE A CA 1
ATOM 1651 C C . PHE A 1 208 ? 14.677 -12.418 1.911 1.00 92.19 208 PHE A C 1
ATOM 1653 O O . PHE A 1 208 ? 15.254 -13.124 1.085 1.00 92.19 208 PHE A O 1
ATOM 1660 N N . SER A 1 209 ? 13.420 -12.640 2.267 1.00 93.31 209 SER A N 1
ATOM 1661 C CA . SER A 1 209 ? 12.575 -13.618 1.596 1.00 93.31 209 SER A CA 1
ATOM 1662 C C . SER A 1 209 ? 11.564 -12.935 0.689 1.00 93.31 209 SER A C 1
ATOM 1664 O O . SER A 1 209 ? 11.152 -11.799 0.928 1.00 93.31 209 SER A O 1
ATOM 1666 N N . ILE A 1 210 ? 11.188 -13.640 -0.370 1.00 93.50 210 ILE A N 1
ATOM 1667 C CA . ILE A 1 210 ? 10.106 -13.255 -1.269 1.00 93.50 210 ILE A CA 1
ATOM 1668 C C . ILE A 1 210 ? 9.022 -14.299 -1.106 1.00 93.50 210 ILE A C 1
ATOM 1670 O O . ILE A 1 210 ? 9.299 -15.490 -1.249 1.00 93.50 210 ILE A O 1
ATOM 1674 N N . THR A 1 211 ? 7.813 -13.847 -0.807 1.00 92.50 211 THR A N 1
ATOM 1675 C CA . THR A 1 211 ? 6.638 -14.697 -0.605 1.00 92.50 211 THR A CA 1
ATOM 1676 C C . THR A 1 211 ? 5.539 -14.252 -1.543 1.00 92.50 211 THR A C 1
ATOM 1678 O O . THR A 1 211 ? 5.342 -13.056 -1.744 1.00 92.50 211 THR A O 1
ATOM 1681 N N . ARG A 1 212 ? 4.829 -15.210 -2.126 1.00 91.94 212 ARG A N 1
ATOM 1682 C CA . ARG A 1 212 ? 3.744 -14.957 -3.071 1.00 91.94 212 ARG A CA 1
ATOM 1683 C C . ARG A 1 212 ? 2.461 -15.627 -2.600 1.00 91.94 212 ARG A C 1
ATOM 1685 O O . ARG A 1 212 ? 2.510 -16.718 -2.035 1.00 91.94 212 ARG A O 1
ATOM 1692 N N . GLY A 1 213 ? 1.321 -15.023 -2.916 1.00 90.88 213 GLY A N 1
ATOM 1693 C CA . GLY A 1 213 ? 0.023 -15.690 -2.863 1.00 90.88 213 GLY A CA 1
ATOM 1694 C C . GLY A 1 213 ? -0.930 -15.198 -3.944 1.00 90.88 213 GLY A C 1
ATOM 1695 O O . GLY A 1 213 ? -0.742 -14.125 -4.507 1.00 90.88 213 GLY A O 1
ATOM 1696 N N . GLU A 1 214 ? -1.937 -16.002 -4.262 1.00 90.81 214 GLU A N 1
ATOM 1697 C CA . GLU A 1 214 ? -2.926 -15.705 -5.307 1.00 90.81 214 GLU A CA 1
ATOM 1698 C C . GLU A 1 214 ? -4.107 -14.876 -4.774 1.00 90.81 214 GLU A C 1
ATOM 1700 O O . GLU A 1 214 ? -4.733 -14.132 -5.528 1.00 90.81 214 GLU A O 1
ATOM 1705 N N . SER A 1 215 ? -4.400 -14.963 -3.473 1.00 86.38 215 SER A N 1
ATOM 1706 C CA . SER A 1 215 ? -5.509 -14.255 -2.824 1.00 86.38 215 SER A CA 1
ATOM 1707 C C . SER A 1 215 ? -5.221 -13.919 -1.357 1.00 86.38 215 SER A C 1
ATOM 1709 O O . SER A 1 215 ? -4.192 -14.318 -0.809 1.00 86.38 215 SER A O 1
ATOM 1711 N N . GLU A 1 216 ? -6.175 -13.228 -0.721 1.00 84.31 216 GLU A N 1
ATOM 1712 C CA . GLU A 1 216 ? -6.124 -12.766 0.676 1.00 84.31 216 GLU A CA 1
ATOM 1713 C C . GLU A 1 216 ? -4.965 -11.796 0.950 1.00 84.31 216 GLU A C 1
ATOM 1715 O O . GLU A 1 216 ? -4.313 -11.296 0.032 1.00 84.31 216 GLU A O 1
ATOM 1720 N N . SER A 1 217 ? -4.738 -11.489 2.224 1.00 85.12 217 SER A N 1
ATOM 1721 C CA . SER A 1 217 ? -3.669 -10.594 2.636 1.00 85.12 217 SER A CA 1
ATOM 1722 C C . SER A 1 217 ? -2.297 -11.241 2.474 1.00 85.12 217 SER A C 1
ATOM 1724 O O . SER A 1 217 ? -2.119 -12.450 2.679 1.00 85.12 217 SER A O 1
ATOM 1726 N N . ALA A 1 218 ? -1.304 -10.407 2.175 1.00 89.00 218 ALA A N 1
ATOM 1727 C CA . ALA A 1 218 ? 0.078 -10.837 2.181 1.00 89.00 218 ALA A CA 1
ATOM 1728 C C . ALA A 1 218 ? 0.557 -11.188 3.590 1.00 89.00 218 ALA A C 1
ATOM 1730 O O . ALA A 1 218 ? 0.079 -10.661 4.599 1.00 89.00 218 ALA A O 1
ATOM 1731 N N . PHE A 1 219 ? 1.559 -12.057 3.649 1.00 87.31 219 PHE A N 1
ATOM 1732 C CA . PHE A 1 219 ? 2.253 -12.391 4.881 1.00 87.31 219 PHE A CA 1
ATOM 1733 C C . PHE A 1 219 ? 3.707 -12.764 4.609 1.00 87.31 219 PHE A C 1
ATOM 1735 O O . PHE A 1 219 ? 4.072 -13.132 3.490 1.00 87.31 219 PHE A O 1
ATOM 1742 N N . CYS A 1 220 ? 4.524 -12.699 5.656 1.00 90.38 220 CYS A N 1
ATOM 1743 C CA . CYS A 1 220 ? 5.891 -13.199 5.629 1.00 90.38 220 CYS A CA 1
ATOM 1744 C C . CYS A 1 220 ? 5.972 -14.648 6.094 1.00 90.38 220 CYS A C 1
ATOM 1746 O O . CYS A 1 220 ? 5.135 -15.072 6.887 1.00 90.38 220 CYS A O 1
ATOM 1748 N N . PRO A 1 221 ? 6.960 -15.431 5.643 1.00 88.50 221 PRO A N 1
ATOM 1749 C CA . PRO A 1 221 ? 7.040 -16.848 5.979 1.00 88.50 221 PRO A CA 1
ATOM 1750 C C . PRO A 1 221 ? 7.086 -17.070 7.495 1.00 88.50 221 PRO A C 1
ATOM 1752 O O . PRO A 1 221 ? 7.934 -16.505 8.182 1.00 88.50 221 PRO A O 1
ATOM 1755 N N . SER A 1 222 ? 6.213 -17.936 8.024 1.00 85.50 222 SER A N 1
ATOM 1756 C CA . SER A 1 222 ? 6.280 -18.345 9.437 1.00 85.50 222 SER A CA 1
ATOM 1757 C C . SER A 1 222 ? 7.393 -19.356 9.722 1.00 85.50 222 SER A C 1
ATOM 1759 O O . SER A 1 222 ? 7.876 -19.482 10.853 1.00 85.50 222 SER A O 1
ATOM 1761 N N . THR A 1 223 ? 7.792 -20.124 8.709 1.00 79.69 223 THR A N 1
ATOM 1762 C CA . THR A 1 223 ? 8.818 -21.163 8.828 1.00 79.69 223 THR A CA 1
ATOM 1763 C C . THR A 1 223 ? 10.221 -20.596 8.614 1.00 79.69 223 THR A C 1
ATOM 1765 O O . THR A 1 223 ? 10.434 -19.684 7.823 1.00 79.69 223 THR A O 1
ATOM 1768 N N . ASP A 1 224 ? 11.188 -21.157 9.332 1.00 71.00 224 ASP A N 1
ATOM 1769 C CA . ASP A 1 224 ? 12.623 -20.946 9.140 1.00 71.00 224 ASP A CA 1
ATOM 1770 C C . ASP A 1 224 ? 13.193 -21.782 7.981 1.00 71.00 224 ASP A C 1
ATOM 1772 O O . ASP A 1 224 ? 14.297 -21.525 7.505 1.00 71.00 224 ASP A O 1
ATOM 1776 N N . VAL A 1 225 ? 12.440 -22.773 7.492 1.00 79.62 225 VAL A N 1
ATOM 1777 C CA . VAL A 1 225 ? 12.854 -23.643 6.387 1.00 79.62 225 VAL A CA 1
ATOM 1778 C C . VAL A 1 225 ? 12.331 -23.077 5.071 1.00 79.62 225 VAL A C 1
ATOM 1780 O O . VAL A 1 225 ? 11.326 -23.529 4.525 1.00 79.62 225 VAL A O 1
ATOM 1783 N N . ILE A 1 226 ? 13.039 -22.077 4.556 1.00 84.56 226 ILE A N 1
ATOM 1784 C CA . ILE A 1 226 ? 12.764 -21.453 3.259 1.00 84.56 226 ILE A CA 1
ATOM 1785 C C . ILE A 1 226 ? 13.822 -21.923 2.256 1.00 84.56 226 ILE A C 1
ATOM 1787 O O . ILE A 1 226 ? 14.998 -22.068 2.591 1.00 84.56 226 ILE A O 1
ATOM 1791 N N . VAL A 1 227 ? 13.417 -22.179 1.011 1.00 88.44 227 VAL A N 1
ATOM 1792 C CA . VAL A 1 227 ? 14.355 -22.588 -0.041 1.00 88.44 227 VAL A CA 1
ATOM 1793 C C . VAL A 1 227 ? 15.245 -21.405 -0.424 1.00 88.44 227 VAL A C 1
ATOM 1795 O O . VAL A 1 227 ? 14.775 -20.431 -1.009 1.00 88.44 227 VAL A O 1
ATOM 1798 N N . GLU A 1 228 ? 16.539 -21.511 -0.133 1.00 90.94 228 GLU A N 1
ATOM 1799 C CA . GLU A 1 228 ? 17.541 -20.528 -0.550 1.00 90.94 228 GLU A CA 1
ATOM 1800 C C . GLU A 1 228 ? 17.855 -20.650 -2.051 1.00 90.94 228 GLU A C 1
ATOM 1802 O O . GLU A 1 228 ? 18.000 -21.752 -2.601 1.00 90.94 228 GLU A O 1
ATOM 1807 N N . VAL A 1 229 ? 17.948 -19.509 -2.737 1.00 90.50 229 VAL A N 1
ATOM 1808 C CA . VAL A 1 229 ? 18.330 -19.453 -4.156 1.00 90.50 229 VAL A CA 1
ATOM 1809 C C . VAL A 1 229 ? 19.845 -19.489 -4.340 1.00 90.50 229 VAL A C 1
ATOM 1811 O O . VAL A 1 229 ? 20.613 -19.097 -3.464 1.00 90.50 229 VAL A O 1
ATOM 1814 N N . ASN A 1 230 ? 20.302 -19.916 -5.522 1.00 82.75 230 ASN A N 1
ATOM 1815 C CA . ASN A 1 230 ? 21.720 -19.810 -5.848 1.00 82.75 230 ASN A CA 1
ATOM 1816 C C . ASN A 1 230 ? 22.091 -18.335 -6.041 1.00 82.75 230 ASN A C 1
ATOM 1818 O O . ASN A 1 230 ? 21.627 -17.681 -6.968 1.00 82.75 230 ASN A O 1
ATOM 1822 N N . SER A 1 231 ? 22.959 -17.823 -5.176 1.00 76.00 231 SER A N 1
ATOM 1823 C CA . SER A 1 231 ? 23.293 -16.404 -5.125 1.00 76.00 231 SER A CA 1
ATOM 1824 C C . SER A 1 231 ? 24.310 -15.945 -6.169 1.00 76.00 231 SER A C 1
ATOM 1826 O O . SER A 1 231 ? 24.504 -14.735 -6.323 1.00 76.00 231 SER A O 1
ATOM 1828 N N . THR A 1 232 ? 24.937 -16.888 -6.881 1.00 80.12 232 THR A N 1
ATOM 1829 C CA . THR A 1 232 ? 25.992 -16.633 -7.869 1.00 80.12 232 THR A CA 1
ATOM 1830 C C . THR A 1 232 ? 25.600 -17.188 -9.242 1.00 80.12 232 THR A C 1
ATOM 1832 O O . THR A 1 232 ? 25.470 -18.402 -9.414 1.00 80.12 232 THR A O 1
ATOM 1835 N N . GLY A 1 233 ? 25.432 -16.297 -10.224 1.00 83.06 233 GLY A N 1
ATOM 1836 C CA . GLY A 1 233 ? 25.018 -16.633 -11.594 1.00 83.06 233 GLY A CA 1
ATOM 1837 C C . GLY A 1 233 ? 23.506 -16.571 -11.834 1.00 83.06 233 GLY A C 1
ATOM 1838 O O . GLY A 1 233 ? 22.749 -16.143 -10.967 1.00 83.06 233 GLY A O 1
ATOM 1839 N N . ASP A 1 234 ? 23.086 -16.976 -13.031 1.00 88.94 234 ASP A N 1
ATOM 1840 C CA . ASP A 1 234 ? 21.679 -16.939 -13.433 1.00 88.94 234 ASP A CA 1
ATOM 1841 C C . ASP A 1 234 ? 20.891 -18.061 -12.752 1.00 88.94 234 ASP A C 1
ATOM 1843 O O . ASP A 1 234 ? 21.336 -19.216 -12.699 1.00 88.94 234 ASP A O 1
ATOM 1847 N N . TRP A 1 235 ? 19.710 -17.735 -12.236 1.00 90.06 235 TRP A N 1
ATOM 1848 C CA . TRP A 1 235 ? 18.824 -18.710 -11.619 1.00 90.06 235 TRP A CA 1
ATOM 1849 C C . TRP A 1 235 ? 17.365 -18.409 -11.917 1.00 90.06 235 TRP A C 1
ATOM 1851 O O . TRP A 1 235 ? 16.959 -17.271 -12.126 1.00 90.06 235 TRP A O 1
ATOM 1861 N N . GLU A 1 236 ? 16.572 -19.472 -11.886 1.00 91.44 236 GLU A N 1
ATOM 1862 C CA . GLU A 1 236 ? 15.139 -19.406 -12.105 1.00 91.44 236 GLU A CA 1
ATOM 1863 C C . GLU A 1 236 ? 14.416 -20.209 -11.016 1.00 91.44 236 GLU A C 1
ATOM 1865 O O . GLU A 1 236 ? 14.858 -21.306 -10.624 1.00 91.44 236 GLU A O 1
ATOM 1870 N N . ARG A 1 237 ? 13.328 -19.646 -10.485 1.00 91.88 237 ARG A N 1
ATOM 1871 C CA . ARG A 1 237 ? 12.466 -20.298 -9.492 1.00 91.88 237 ARG A CA 1
ATOM 1872 C C . ARG A 1 237 ? 11.008 -20.020 -9.779 1.00 91.88 237 ARG A C 1
ATOM 1874 O O . ARG A 1 237 ? 10.627 -18.875 -9.950 1.00 91.88 237 ARG A O 1
ATOM 1881 N N . GLU A 1 238 ? 10.201 -21.065 -9.751 1.00 91.31 238 GLU A N 1
ATOM 1882 C CA . GLU A 1 238 ? 8.750 -20.937 -9.766 1.00 91.31 238 GLU A CA 1
ATOM 1883 C C . GLU A 1 238 ? 8.230 -20.726 -8.342 1.00 91.31 238 GLU A C 1
ATOM 1885 O O . GLU A 1 238 ? 8.615 -21.459 -7.427 1.00 91.31 238 GLU A O 1
ATOM 1890 N N . LEU A 1 239 ? 7.369 -19.723 -8.167 1.00 90.50 239 LEU A N 1
ATOM 1891 C CA . LEU A 1 239 ? 6.617 -19.483 -6.942 1.00 90.50 239 LEU A CA 1
ATOM 1892 C C . LEU A 1 239 ? 5.135 -19.774 -7.192 1.00 90.50 239 LEU A C 1
ATOM 1894 O O . LEU A 1 239 ? 4.436 -19.018 -7.869 1.00 90.50 239 LEU A O 1
ATOM 1898 N N . SER A 1 240 ? 4.658 -20.870 -6.607 1.00 87.69 240 SER A N 1
ATOM 1899 C CA . SER A 1 240 ? 3.234 -21.192 -6.514 1.00 87.69 240 SER A CA 1
ATOM 1900 C C . SER A 1 240 ? 2.537 -20.347 -5.442 1.00 87.69 240 SER A C 1
ATOM 1902 O O . SER A 1 240 ? 3.191 -19.634 -4.674 1.00 87.69 240 SER A O 1
ATOM 1904 N N . ASP A 1 241 ? 1.212 -20.470 -5.339 1.00 87.94 241 ASP A N 1
ATOM 1905 C CA . ASP A 1 241 ? 0.458 -19.902 -4.220 1.00 87.94 241 ASP A CA 1
ATOM 1906 C C . ASP A 1 241 ? 1.068 -20.303 -2.863 1.00 87.94 241 ASP A C 1
ATOM 1908 O O . ASP A 1 241 ? 1.446 -21.461 -2.652 1.00 87.94 241 ASP A O 1
ATOM 1912 N N . ARG A 1 242 ? 1.197 -19.314 -1.974 1.00 84.38 242 ARG A N 1
ATOM 1913 C CA . ARG A 1 242 ? 1.771 -19.400 -0.618 1.00 84.38 242 ARG A CA 1
ATOM 1914 C C . ARG A 1 242 ? 3.142 -20.067 -0.554 1.00 84.38 242 ARG A C 1
ATOM 1916 O O . ARG A 1 242 ? 3.434 -20.832 0.364 1.00 84.38 242 ARG A O 1
ATOM 1923 N N . SER A 1 243 ? 3.995 -19.769 -1.527 1.00 88.00 243 SER A N 1
ATOM 1924 C CA . SER A 1 243 ? 5.381 -20.232 -1.543 1.00 88.00 243 SER A CA 1
ATOM 1925 C C . SER A 1 243 ? 6.362 -19.087 -1.330 1.00 88.00 243 SER A C 1
ATOM 1927 O O . SER A 1 243 ? 6.066 -17.920 -1.611 1.00 88.00 243 SER A O 1
ATOM 1929 N N . SER A 1 244 ? 7.544 -19.450 -0.833 1.00 91.69 244 SER A N 1
ATOM 1930 C CA . SER A 1 244 ? 8.582 -18.496 -0.473 1.00 91.69 244 SER A CA 1
ATOM 1931 C C . SER A 1 244 ? 9.966 -18.985 -0.869 1.00 91.69 244 SER A C 1
ATOM 1933 O O . SER A 1 244 ? 10.268 -20.180 -0.809 1.00 91.69 244 SER A O 1
ATOM 1935 N N . ILE A 1 245 ? 10.830 -18.035 -1.208 1.00 93.12 245 ILE A N 1
ATOM 1936 C CA . ILE A 1 245 ? 12.263 -18.246 -1.429 1.00 93.12 245 ILE A CA 1
ATOM 1937 C C . ILE A 1 245 ? 13.072 -17.281 -0.574 1.00 93.12 245 ILE A C 1
ATOM 1939 O O . ILE A 1 245 ? 12.612 -16.182 -0.264 1.00 93.12 245 ILE A O 1
ATOM 1943 N N . LEU A 1 246 ? 14.284 -17.690 -0.212 1.00 93.00 246 LEU A N 1
ATOM 1944 C CA . LEU A 1 246 ? 15.237 -16.870 0.523 1.00 93.00 246 LEU A CA 1
ATOM 1945 C C . LEU A 1 246 ? 16.327 -16.382 -0.432 1.00 93.00 246 LEU A C 1
ATOM 1947 O O . LEU A 1 246 ? 16.971 -17.181 -1.118 1.00 93.00 246 LEU A O 1
ATOM 1951 N N . ILE A 1 247 ? 16.525 -15.067 -0.462 1.00 92.06 247 ILE A N 1
ATOM 1952 C CA . ILE A 1 247 ? 17.602 -14.399 -1.182 1.00 92.06 247 ILE A CA 1
ATOM 1953 C C . ILE A 1 247 ? 18.702 -14.063 -0.167 1.00 92.06 247 ILE A C 1
ATOM 1955 O O . ILE A 1 247 ? 18.472 -13.251 0.734 1.00 92.06 247 ILE A O 1
ATOM 1959 N N . PRO A 1 248 ? 19.893 -14.672 -0.274 1.00 91.06 248 PRO A N 1
ATOM 1960 C CA . PRO A 1 248 ? 20.955 -14.449 0.697 1.00 91.06 248 PRO A CA 1
ATOM 1961 C C . PRO A 1 248 ? 21.624 -13.083 0.505 1.00 91.06 248 PRO A C 1
ATOM 1963 O O . PRO A 1 248 ? 21.665 -12.523 -0.597 1.00 91.06 248 PRO A O 1
ATOM 1966 N N . ALA A 1 249 ? 22.215 -12.575 1.587 1.00 90.25 249 ALA A N 1
ATOM 1967 C CA . ALA A 1 249 ? 22.984 -11.336 1.569 1.00 90.25 249 ALA A CA 1
ATOM 1968 C C . ALA A 1 249 ? 24.136 -11.395 0.549 1.00 90.25 249 ALA A C 1
ATOM 1970 O O . ALA A 1 249 ? 24.839 -12.399 0.418 1.00 90.25 249 ALA A O 1
ATOM 1971 N N . GLY A 1 250 ? 24.359 -10.292 -0.164 1.00 85.88 250 GLY A N 1
ATOM 1972 C CA . GLY A 1 250 ? 25.398 -10.183 -1.187 1.00 85.88 250 GLY A CA 1
ATOM 1973 C C . GLY A 1 250 ? 25.090 -10.944 -2.479 1.00 85.88 250 GLY A C 1
ATOM 1974 O O . GLY A 1 250 ? 26.012 -11.234 -3.242 1.00 85.88 250 GLY A O 1
ATOM 1975 N N . HIS A 1 251 ? 23.821 -11.283 -2.734 1.00 85.88 251 HIS A N 1
ATOM 1976 C CA . HIS A 1 251 ? 23.396 -11.881 -3.998 1.00 85.88 251 HIS A CA 1
ATOM 1977 C C . HIS A 1 251 ? 23.874 -11.053 -5.199 1.00 85.88 251 HIS A C 1
ATOM 1979 O O . HIS A 1 251 ? 23.602 -9.862 -5.270 1.00 85.88 251 HIS A O 1
ATOM 1985 N N . SER A 1 252 ? 24.557 -11.683 -6.154 1.00 83.50 252 SER A N 1
ATOM 1986 C CA . SER A 1 252 ? 25.128 -11.013 -7.337 1.00 83.50 252 SER A CA 1
ATOM 1987 C C . SER A 1 252 ? 24.680 -11.624 -8.668 1.00 83.50 252 SER A C 1
ATOM 1989 O O . SER A 1 252 ? 25.096 -11.169 -9.731 1.00 83.50 252 SER A O 1
ATOM 1991 N N . GLY A 1 253 ? 23.877 -12.685 -8.610 1.00 80.62 253 GLY A N 1
ATOM 1992 C CA . GLY A 1 253 ? 23.315 -13.355 -9.777 1.00 80.62 253 GLY A CA 1
ATOM 1993 C C . GLY A 1 253 ? 22.126 -12.614 -10.389 1.00 80.62 253 GLY A C 1
ATOM 1994 O O . GLY A 1 253 ? 21.620 -11.658 -9.810 1.00 80.62 253 GLY A O 1
ATOM 1995 N N . ASN A 1 254 ? 21.680 -13.077 -11.556 1.00 84.81 254 ASN A N 1
ATOM 1996 C CA . ASN A 1 254 ? 20.454 -12.599 -12.185 1.00 84.81 254 ASN A CA 1
ATOM 1997 C C . ASN A 1 254 ? 19.332 -13.602 -11.901 1.00 84.81 254 ASN A C 1
ATOM 1999 O O . ASN A 1 254 ? 19.406 -14.759 -12.319 1.00 84.81 254 ASN A O 1
ATOM 2003 N N . GLY A 1 255 ? 18.340 -13.179 -11.127 1.00 88.25 255 GLY A N 1
ATOM 2004 C CA . GLY A 1 255 ? 17.248 -14.039 -10.694 1.00 88.25 255 GLY A CA 1
ATOM 2005 C C . GLY A 1 255 ? 15.972 -13.781 -11.472 1.00 88.25 255 GLY A C 1
ATOM 2006 O O . GLY A 1 255 ? 15.530 -12.637 -11.553 1.00 88.25 255 GLY A O 1
ATOM 2007 N N . THR A 1 256 ? 15.348 -14.842 -11.972 1.00 90.38 256 THR A N 1
ATOM 2008 C CA . THR A 1 256 ? 13.997 -14.790 -12.539 1.00 90.38 256 THR A CA 1
ATOM 2009 C C . THR A 1 256 ? 13.049 -15.614 -11.682 1.00 90.38 256 THR A C 1
ATOM 2011 O O . THR A 1 256 ? 13.309 -16.775 -11.355 1.00 90.38 256 THR A O 1
ATOM 2014 N N . ILE A 1 257 ? 11.932 -15.005 -11.314 1.00 90.94 257 ILE A N 1
ATOM 2015 C CA . ILE A 1 257 ? 10.850 -15.650 -10.588 1.00 90.94 257 ILE A CA 1
ATOM 2016 C C . ILE A 1 257 ? 9.721 -15.913 -11.574 1.00 90.94 257 ILE A C 1
ATOM 2018 O O . ILE A 1 257 ? 9.161 -14.975 -12.131 1.00 90.94 257 ILE A O 1
ATOM 2022 N N . ARG A 1 258 ? 9.385 -17.188 -11.764 1.00 91.88 258 ARG A N 1
ATOM 2023 C CA . ARG A 1 258 ? 8.207 -17.613 -12.517 1.00 91.88 258 ARG A CA 1
ATOM 2024 C C . ARG A 1 258 ? 6.990 -17.631 -11.613 1.00 91.88 258 ARG A C 1
ATOM 2026 O O . ARG A 1 258 ? 7.056 -18.128 -10.489 1.00 91.88 258 ARG A O 1
ATOM 2033 N N . MET A 1 259 ? 5.878 -17.129 -12.110 1.00 87.69 259 MET A N 1
ATOM 2034 C CA . MET A 1 259 ? 4.626 -16.998 -11.387 1.00 87.69 259 MET A CA 1
ATOM 2035 C C . MET A 1 259 ? 3.480 -17.586 -12.206 1.00 87.69 259 MET A C 1
ATOM 2037 O O . MET A 1 259 ? 3.461 -17.510 -13.430 1.00 87.69 259 MET A O 1
ATOM 2041 N N . SER A 1 260 ? 2.495 -18.155 -11.514 1.00 81.94 260 SER A N 1
ATOM 2042 C CA . SER A 1 260 ? 1.299 -18.755 -12.120 1.00 81.94 260 SER A CA 1
ATOM 2043 C C . SER A 1 260 ? 0.246 -17.737 -12.588 1.00 81.94 260 SER A C 1
ATOM 2045 O O . SER A 1 260 ? -0.723 -18.136 -13.235 1.00 81.94 260 SER A O 1
ATOM 2047 N N . GLY A 1 261 ? 0.400 -16.447 -12.259 1.00 88.69 261 GLY A N 1
ATOM 2048 C CA . GLY A 1 261 ? -0.534 -15.380 -12.635 1.00 88.69 261 GLY A CA 1
ATOM 2049 C C . GLY A 1 261 ? -0.554 -14.192 -11.658 1.00 88.69 261 GLY A C 1
ATOM 2050 O O . GLY A 1 261 ? 0.402 -13.986 -10.906 1.00 88.69 261 GLY A O 1
ATOM 2051 N N . PRO A 1 262 ? -1.635 -13.393 -11.637 1.00 91.88 262 PRO A N 1
ATOM 2052 C CA . PRO A 1 262 ? -1.825 -12.297 -10.680 1.00 91.88 262 PRO A CA 1
ATOM 2053 C C . PRO A 1 262 ? -1.856 -12.762 -9.214 1.00 91.88 262 PRO A C 1
ATOM 2055 O O . PRO A 1 262 ? -1.860 -13.962 -8.932 1.00 91.88 262 PRO A O 1
ATOM 2058 N N . GLY A 1 263 ? -1.858 -11.815 -8.276 1.00 92.94 263 GLY A N 1
ATOM 2059 C CA . GLY A 1 263 ? -1.879 -12.101 -6.839 1.00 92.94 263 GLY A CA 1
ATOM 2060 C C . GLY A 1 263 ? -1.208 -10.998 -6.032 1.00 92.94 263 GLY A C 1
ATOM 2061 O O . GLY A 1 263 ? -1.257 -9.831 -6.408 1.00 92.94 263 GLY A O 1
ATOM 2062 N N . TRP A 1 264 ? -0.534 -11.356 -4.948 1.00 93.12 264 TRP A N 1
ATOM 2063 C CA . TRP A 1 264 ? 0.334 -10.457 -4.197 1.00 93.12 264 TRP A CA 1
ATOM 2064 C C . TRP A 1 264 ? 1.743 -11.032 -4.060 1.00 93.12 264 TRP A C 1
ATOM 2066 O O . TRP A 1 264 ? 1.956 -12.247 -4.101 1.00 93.12 264 TRP A O 1
ATOM 2076 N N . LEU A 1 265 ? 2.709 -10.137 -3.872 1.00 93.06 265 LEU A N 1
ATOM 2077 C CA . LEU A 1 265 ? 4.094 -10.467 -3.557 1.00 93.06 265 LEU A CA 1
ATOM 2078 C C . LEU A 1 265 ? 4.547 -9.638 -2.361 1.00 93.06 265 LEU A C 1
ATOM 2080 O O . LEU A 1 265 ? 4.365 -8.422 -2.344 1.00 93.06 265 LEU A O 1
ATOM 2084 N N . ALA A 1 266 ? 5.148 -10.293 -1.375 1.00 92.38 266 ALA A N 1
ATOM 2085 C CA . ALA A 1 266 ? 5.733 -9.655 -0.209 1.00 92.38 266 ALA A CA 1
ATOM 2086 C C . ALA A 1 266 ? 7.241 -9.880 -0.155 1.00 92.38 266 ALA A C 1
ATOM 2088 O O . ALA A 1 266 ? 7.725 -10.990 -0.391 1.00 92.38 266 ALA A O 1
ATOM 2089 N N . ILE A 1 267 ? 7.971 -8.824 0.194 1.00 91.94 267 ILE A N 1
ATOM 2090 C CA . ILE A 1 267 ? 9.391 -8.887 0.537 1.00 91.94 267 ILE A CA 1
ATOM 2091 C C . ILE A 1 267 ? 9.494 -8.795 2.054 1.00 91.94 267 ILE A C 1
ATOM 2093 O O . ILE A 1 267 ? 8.888 -7.917 2.666 1.00 91.94 267 ILE A O 1
ATOM 2097 N N . CYS A 1 268 ? 10.261 -9.692 2.661 1.00 91.81 268 CYS A N 1
ATOM 2098 C CA . CYS A 1 268 ? 10.265 -9.892 4.104 1.00 91.81 268 CYS A CA 1
ATOM 2099 C C . CYS A 1 268 ? 11.679 -10.034 4.670 1.00 91.81 268 CYS A C 1
ATOM 2101 O O . CYS A 1 268 ? 12.536 -10.685 4.074 1.00 91.81 268 CYS A O 1
ATOM 2103 N N . SER A 1 269 ? 11.902 -9.491 5.864 1.00 90.06 269 SER A N 1
ATOM 2104 C CA . SER A 1 269 ? 13.070 -9.760 6.704 1.00 90.06 269 SER A CA 1
ATOM 2105 C C . SER A 1 269 ? 12.637 -10.684 7.839 1.00 90.06 269 SER A C 1
ATOM 2107 O O . SER A 1 269 ? 12.075 -10.229 8.836 1.00 90.06 269 SER A O 1
ATOM 2109 N N . GLY A 1 270 ? 12.859 -11.989 7.675 1.00 87.50 270 GLY A N 1
ATOM 2110 C CA . GLY A 1 270 ? 12.231 -12.993 8.534 1.00 87.50 270 GLY A CA 1
ATOM 2111 C C . GLY A 1 270 ? 10.708 -12.917 8.410 1.00 87.50 270 GLY A C 1
ATOM 2112 O O . GLY A 1 270 ? 10.167 -13.055 7.315 1.00 87.50 270 GLY A O 1
ATOM 2113 N N . THR A 1 271 ? 10.035 -12.661 9.525 1.00 86.94 271 THR A N 1
ATOM 2114 C CA . THR A 1 271 ? 8.575 -12.498 9.642 1.00 86.94 271 THR A CA 1
ATOM 2115 C C . THR A 1 271 ? 8.128 -11.040 9.529 1.00 86.94 271 THR A C 1
ATOM 2117 O O . THR A 1 271 ? 6.935 -10.771 9.404 1.00 86.94 271 THR A O 1
ATOM 2120 N N . ASN A 1 272 ? 9.070 -10.091 9.522 1.00 86.75 272 ASN A N 1
ATOM 2121 C CA . ASN A 1 272 ? 8.765 -8.683 9.324 1.00 86.75 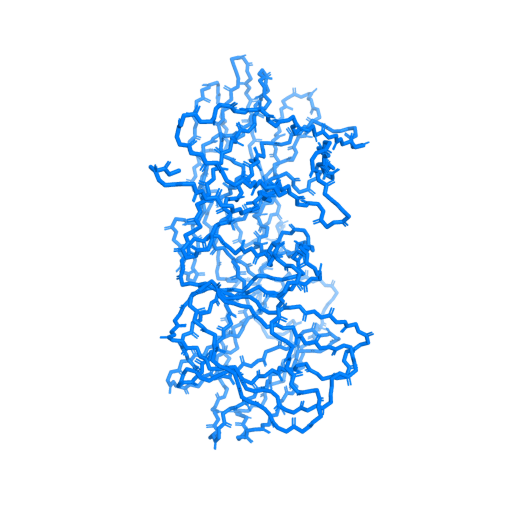272 ASN A CA 1
ATOM 2122 C C . ASN A 1 272 ? 8.590 -8.374 7.834 1.00 86.75 272 ASN A C 1
ATOM 2124 O O . ASN A 1 272 ? 9.483 -8.643 7.025 1.00 86.75 272 ASN A O 1
ATOM 2128 N N . MET A 1 273 ? 7.463 -7.770 7.474 1.00 88.06 273 MET A N 1
ATOM 2129 C CA . MET A 1 273 ? 7.163 -7.405 6.093 1.00 88.06 273 MET A CA 1
ATOM 2130 C C . MET A 1 273 ? 7.801 -6.064 5.750 1.00 88.06 273 MET A C 1
ATOM 2132 O O . MET A 1 273 ? 7.556 -5.061 6.407 1.00 88.06 273 MET A O 1
ATOM 2136 N N . LEU A 1 274 ? 8.635 -6.058 4.712 1.00 86.75 274 LEU A N 1
ATOM 2137 C CA . LEU A 1 274 ? 9.315 -4.865 4.208 1.00 86.75 274 LEU A CA 1
ATOM 2138 C C . LEU A 1 274 ? 8.510 -4.189 3.099 1.00 86.75 274 LEU A C 1
ATOM 2140 O O . LEU A 1 274 ? 8.518 -2.968 2.977 1.00 86.75 274 LEU A O 1
ATOM 2144 N N . SER A 1 275 ? 7.828 -4.981 2.272 1.00 87.50 275 SER A N 1
ATOM 2145 C CA . SER A 1 275 ? 6.929 -4.470 1.242 1.00 87.50 275 SER A CA 1
ATOM 2146 C C . SER A 1 275 ? 5.878 -5.499 0.848 1.00 87.50 275 SER A C 1
ATOM 2148 O O . SER A 1 275 ? 6.088 -6.704 0.985 1.00 87.50 275 SER A O 1
ATOM 2150 N N . TRP A 1 276 ? 4.755 -5.002 0.333 1.00 89.56 276 TRP A N 1
ATOM 2151 C CA . TRP A 1 276 ? 3.671 -5.790 -0.240 1.00 89.56 276 TRP A CA 1
ATOM 2152 C C . TRP A 1 276 ? 3.178 -5.102 -1.510 1.00 89.56 276 TRP A C 1
ATOM 2154 O O . TRP A 1 276 ? 2.787 -3.935 -1.505 1.00 89.56 276 TRP A O 1
ATOM 2164 N N . TYR A 1 277 ? 3.227 -5.856 -2.603 1.00 90.19 277 TYR A N 1
ATOM 2165 C CA . TYR A 1 277 ? 2.787 -5.463 -3.928 1.00 90.19 277 TYR A CA 1
ATOM 2166 C C . TYR A 1 277 ? 1.570 -6.265 -4.377 1.00 90.19 277 TYR A C 1
ATOM 2168 O O . TYR A 1 277 ? 1.450 -7.455 -4.077 1.00 90.19 277 TYR A O 1
ATOM 2176 N N . SER A 1 278 ? 0.708 -5.618 -5.152 1.00 91.44 278 SER A N 1
ATOM 2177 C CA . SER A 1 278 ? -0.315 -6.280 -5.957 1.00 91.44 278 SER A CA 1
ATOM 2178 C C . SER A 1 278 ? 0.285 -6.633 -7.317 1.00 91.44 278 SER A C 1
ATOM 2180 O O . SER A 1 278 ? 0.800 -5.762 -8.010 1.00 91.44 278 SER A O 1
ATOM 2182 N N . MET A 1 279 ? 0.264 -7.906 -7.691 1.00 90.69 279 MET A N 1
ATOM 2183 C CA . MET A 1 279 ? 0.862 -8.404 -8.927 1.00 90.69 279 MET A CA 1
ATOM 2184 C C . MET A 1 279 ? -0.163 -8.390 -10.058 1.00 90.69 279 MET A C 1
ATOM 2186 O O . MET A 1 279 ? -1.244 -8.971 -9.921 1.00 90.69 279 MET A O 1
ATOM 2190 N N . VAL A 1 280 ? 0.197 -7.787 -11.189 1.00 90.88 280 VAL A N 1
ATOM 2191 C CA . VAL A 1 280 ? -0.665 -7.664 -12.373 1.00 90.88 280 VAL A CA 1
ATOM 2192 C C . VAL A 1 280 ? 0.111 -8.083 -13.622 1.00 90.88 280 VAL A C 1
ATOM 2194 O O . VAL A 1 280 ? 1.273 -7.725 -13.767 1.00 90.88 280 VAL A O 1
ATOM 2197 N N . GLU A 1 281 ? -0.522 -8.846 -14.512 1.00 89.94 281 GLU A N 1
ATOM 2198 C CA . GLU A 1 281 ? 0.079 -9.198 -15.804 1.00 89.94 281 GLU A CA 1
ATOM 2199 C C . GLU A 1 281 ? 0.149 -7.956 -16.701 1.00 89.94 281 GLU A C 1
ATOM 2201 O O . GLU A 1 281 ? -0.849 -7.243 -16.849 1.00 89.94 281 GLU A O 1
ATOM 2206 N N . GLY A 1 282 ? 1.302 -7.716 -17.312 1.00 90.69 282 GLY A N 1
ATOM 2207 C CA . GLY A 1 282 ? 1.521 -6.601 -18.222 1.00 90.69 282 GLY A CA 1
ATOM 2208 C C . GLY A 1 282 ? 3.001 -6.421 -18.556 1.00 90.69 282 GLY A C 1
ATOM 2209 O O . GLY A 1 282 ? 3.845 -7.135 -18.018 1.00 90.69 282 GLY A O 1
ATOM 2210 N N . PRO A 1 283 ? 3.338 -5.470 -19.442 1.00 91.25 283 PRO A N 1
ATOM 2211 C CA . PRO A 1 283 ? 4.728 -5.203 -19.783 1.00 91.25 283 PRO A CA 1
ATOM 2212 C C . PRO A 1 283 ? 5.571 -4.922 -18.533 1.00 91.25 283 PRO A C 1
ATOM 2214 O O . PRO A 1 283 ? 5.197 -4.091 -17.701 1.00 91.25 283 PRO A O 1
ATOM 2217 N N . ASP A 1 284 ? 6.718 -5.591 -18.403 1.00 89.94 284 ASP A N 1
ATOM 2218 C CA . ASP A 1 284 ? 7.587 -5.448 -17.238 1.00 89.94 284 ASP A CA 1
ATOM 2219 C C . ASP A 1 284 ? 8.328 -4.100 -17.265 1.00 89.94 284 ASP A C 1
ATOM 2221 O O . ASP A 1 284 ? 9.453 -3.954 -17.765 1.00 89.94 284 ASP A O 1
ATOM 2225 N N . VAL A 1 285 ? 7.663 -3.091 -16.705 1.00 90.25 285 VAL A N 1
ATOM 2226 C CA . VAL A 1 285 ? 8.193 -1.744 -16.527 1.00 90.25 285 VAL A CA 1
ATOM 2227 C C . VAL A 1 285 ? 8.350 -1.449 -15.048 1.00 90.25 285 VAL A C 1
ATOM 2229 O O . VAL A 1 285 ? 7.396 -1.429 -14.271 1.00 90.25 285 VAL A O 1
ATOM 2232 N N . PHE A 1 286 ? 9.594 -1.187 -14.664 1.00 88.38 286 PHE A N 1
ATOM 2233 C CA . PHE A 1 286 ? 9.964 -0.890 -13.291 1.00 88.38 286 PHE A CA 1
ATOM 2234 C C . PHE A 1 286 ? 10.276 0.597 -13.143 1.00 88.38 286 PHE A C 1
ATOM 2236 O O . PHE A 1 286 ? 10.991 1.177 -13.961 1.00 88.38 286 PHE A O 1
ATOM 2243 N N . THR A 1 287 ? 9.767 1.219 -12.083 1.00 87.56 287 THR A N 1
ATOM 2244 C CA . THR A 1 287 ? 10.043 2.622 -11.771 1.00 87.56 287 THR A CA 1
ATOM 2245 C C . THR A 1 287 ? 10.845 2.745 -10.488 1.00 87.56 287 THR A C 1
ATOM 2247 O O . THR A 1 287 ? 10.615 2.043 -9.503 1.00 87.56 287 THR A O 1
ATOM 2250 N N . TYR A 1 288 ? 11.805 3.664 -10.498 1.00 82.81 288 TYR A N 1
ATOM 2251 C CA . TYR A 1 288 ? 12.577 4.034 -9.323 1.00 82.81 288 TYR A CA 1
ATOM 2252 C C . TYR A 1 288 ? 12.493 5.544 -9.127 1.00 82.81 288 TYR A C 1
ATOM 2254 O O . TYR A 1 288 ? 12.881 6.307 -10.010 1.00 82.81 288 TYR A O 1
ATOM 2262 N N . SER A 1 289 ? 11.977 5.963 -7.973 1.00 73.69 289 SER A N 1
ATOM 2263 C CA . SER A 1 289 ? 11.839 7.370 -7.597 1.00 73.69 289 SER A CA 1
ATOM 2264 C C . SER A 1 289 ? 12.850 7.700 -6.500 1.00 73.69 289 SER A C 1
ATOM 2266 O O . SER A 1 289 ? 12.572 7.501 -5.317 1.00 73.69 289 SER A O 1
ATOM 2268 N N . GLY A 1 290 ? 14.041 8.146 -6.908 1.00 69.88 290 GLY A N 1
ATOM 2269 C CA . GLY A 1 290 ? 15.094 8.645 -6.019 1.00 69.88 290 GLY A CA 1
ATOM 2270 C C . GLY A 1 290 ? 15.132 10.174 -6.019 1.00 69.88 290 GLY A C 1
ATOM 2271 O O . GLY A 1 290 ? 14.101 10.822 -5.870 1.00 69.88 290 GLY A O 1
ATOM 2272 N N . GLU A 1 291 ? 16.317 10.755 -6.227 1.00 66.44 291 GLU A N 1
ATOM 2273 C CA . GLU A 1 291 ? 16.445 12.190 -6.547 1.00 66.44 291 GLU A CA 1
ATOM 2274 C C . GLU A 1 291 ? 15.800 12.532 -7.904 1.00 66.44 291 GLU A C 1
ATOM 2276 O O . GLU A 1 291 ? 15.302 13.637 -8.092 1.00 66.44 291 GLU A O 1
ATOM 2281 N N . GLU A 1 292 ? 15.761 11.561 -8.821 1.00 78.62 292 GLU A N 1
ATOM 2282 C CA . GLU A 1 292 ? 15.129 11.648 -10.139 1.00 78.62 292 GLU A CA 1
ATOM 2283 C C . GLU A 1 292 ? 14.262 10.401 -10.390 1.00 78.62 292 GLU A C 1
ATOM 2285 O O . GLU A 1 292 ? 14.522 9.322 -9.837 1.00 78.62 292 GLU A O 1
ATOM 2290 N N . LEU A 1 293 ? 13.240 10.536 -11.242 1.00 88.25 293 LEU A N 1
ATOM 2291 C CA . LEU A 1 293 ? 12.415 9.415 -11.692 1.00 88.25 293 LEU A CA 1
ATOM 2292 C C . LEU A 1 293 ? 13.136 8.670 -12.821 1.00 88.25 293 LEU A C 1
ATOM 2294 O O . LEU A 1 293 ? 13.419 9.236 -13.877 1.00 88.25 293 LEU A O 1
ATOM 2298 N N . THR A 1 294 ? 13.394 7.379 -12.618 1.00 91.00 294 THR A N 1
ATOM 2299 C CA . THR A 1 294 ? 13.933 6.482 -13.647 1.00 91.00 294 THR A CA 1
ATOM 2300 C C . THR A 1 294 ? 12.896 5.433 -14.024 1.00 91.00 294 THR A C 1
ATOM 2302 O O . THR A 1 294 ? 12.324 4.781 -13.148 1.00 91.00 294 THR A O 1
ATOM 2305 N N . ILE A 1 295 ? 12.677 5.250 -15.326 1.00 93.19 295 ILE A N 1
ATOM 2306 C CA . ILE A 1 295 ? 11.783 4.228 -15.880 1.00 93.19 295 ILE A CA 1
ATOM 2307 C C . ILE A 1 295 ? 12.644 3.189 -16.596 1.00 93.19 295 ILE A C 1
ATOM 2309 O O . ILE A 1 295 ? 13.427 3.532 -17.484 1.00 93.19 295 ILE A O 1
ATOM 2313 N N . TYR A 1 296 ? 12.506 1.927 -16.204 1.00 92.56 296 TYR A N 1
ATOM 2314 C CA . TYR A 1 296 ? 13.210 0.784 -16.775 1.00 92.56 296 TYR A CA 1
ATOM 2315 C C . TYR A 1 296 ? 12.241 -0.031 -17.623 1.00 92.56 296 TYR A C 1
ATOM 2317 O O . TYR A 1 296 ? 11.261 -0.557 -17.101 1.00 92.56 296 TYR A O 1
ATOM 2325 N N . ASN A 1 297 ? 12.546 -0.173 -18.909 1.00 93.12 297 ASN A N 1
ATOM 2326 C CA . ASN A 1 297 ? 11.892 -1.137 -19.778 1.00 93.12 297 ASN A CA 1
ATOM 2327 C C . ASN A 1 297 ? 12.665 -2.457 -19.703 1.00 93.12 297 ASN A C 1
ATOM 2329 O O . ASN A 1 297 ? 13.781 -2.553 -20.223 1.00 93.12 297 ASN A O 1
ATOM 2333 N N . ARG A 1 298 ? 12.086 -3.460 -19.040 1.00 90.94 298 ARG A N 1
ATOM 2334 C CA . ARG A 1 298 ? 12.705 -4.782 -18.875 1.00 90.94 298 ARG A CA 1
ATOM 2335 C C . ARG A 1 298 ? 12.225 -5.787 -19.917 1.00 90.94 298 ARG A C 1
ATOM 2337 O O . ARG A 1 298 ? 12.611 -6.950 -19.867 1.00 90.94 298 ARG A O 1
ATOM 2344 N N . GLU A 1 299 ? 11.462 -5.323 -20.902 1.00 91.88 299 GLU A N 1
ATOM 2345 C CA . GLU A 1 299 ? 11.084 -6.117 -22.058 1.00 91.88 299 GLU A CA 1
ATOM 2346 C C . GLU A 1 299 ? 12.188 -6.186 -23.109 1.00 91.88 299 GLU A C 1
ATOM 2348 O O . GLU A 1 299 ? 13.097 -5.353 -23.199 1.00 91.88 299 GLU A O 1
ATOM 2353 N N . ASN A 1 300 ? 12.073 -7.192 -23.974 1.00 92.50 300 ASN A N 1
ATOM 2354 C CA . ASN A 1 300 ? 12.979 -7.396 -25.103 1.00 92.50 300 ASN A CA 1
ATOM 2355 C C . ASN A 1 300 ? 12.623 -6.556 -26.350 1.00 92.50 300 ASN A C 1
ATOM 2357 O O . ASN A 1 300 ? 13.278 -6.693 -27.387 1.00 92.50 300 ASN A O 1
ATOM 2361 N N . TYR A 1 301 ? 11.623 -5.678 -26.249 1.00 93.50 301 TYR A N 1
ATOM 2362 C CA . TYR A 1 301 ? 11.178 -4.765 -27.300 1.00 93.50 301 TYR A CA 1
ATOM 2363 C C . TYR A 1 301 ? 11.143 -3.318 -26.800 1.00 93.50 301 TYR A C 1
ATOM 2365 O O . TYR A 1 301 ? 11.052 -3.060 -25.604 1.00 93.50 301 TYR A O 1
ATOM 2373 N N . SER A 1 302 ? 11.250 -2.358 -27.720 1.00 95.00 302 SER A N 1
ATOM 2374 C CA . SER A 1 302 ? 11.161 -0.936 -27.386 1.00 95.00 302 SER A CA 1
ATOM 2375 C C . SER A 1 302 ? 9.711 -0.499 -27.184 1.00 95.00 302 SER A C 1
ATOM 2377 O O . SER A 1 302 ? 8.813 -0.971 -27.883 1.00 95.00 302 SER A O 1
ATOM 2379 N N . MET A 1 303 ? 9.492 0.448 -26.275 1.00 95.50 303 MET A N 1
ATOM 2380 C CA . MET A 1 303 ? 8.171 1.010 -25.984 1.00 95.50 303 MET A CA 1
ATOM 2381 C C . MET A 1 303 ? 8.165 2.524 -26.180 1.00 95.50 303 MET A C 1
ATOM 2383 O O . MET A 1 303 ? 9.124 3.186 -25.772 1.00 95.50 303 MET A O 1
ATOM 2387 N N . PRO A 1 304 ? 7.113 3.104 -26.780 1.00 96.31 304 PRO A N 1
ATOM 2388 C CA . PRO A 1 304 ? 6.925 4.546 -26.750 1.00 96.31 304 PRO A CA 1
ATOM 2389 C C . PRO A 1 304 ? 6.560 5.002 -25.331 1.00 96.31 304 PRO A C 1
ATOM 2391 O O . PRO A 1 304 ? 5.972 4.241 -24.562 1.00 96.31 304 PRO A O 1
ATOM 2394 N N . ILE A 1 305 ? 6.896 6.253 -25.009 1.00 95.19 305 ILE A N 1
ATOM 2395 C CA . ILE A 1 305 ? 6.394 6.929 -23.811 1.00 95.19 305 ILE A CA 1
ATOM 2396 C C . ILE A 1 305 ? 5.424 8.023 -24.251 1.00 95.19 305 ILE A C 1
ATOM 2398 O O . ILE A 1 305 ? 5.792 8.904 -25.035 1.00 95.19 305 ILE A O 1
ATOM 2402 N N . SER A 1 306 ? 4.199 7.971 -23.739 1.00 93.75 306 SER A N 1
ATOM 2403 C CA . SER A 1 306 ? 3.251 9.080 -23.757 1.00 93.75 306 SER A CA 1
ATOM 2404 C C . SER A 1 306 ? 3.256 9.803 -22.417 1.00 93.75 306 SER A C 1
ATOM 2406 O O . SER A 1 306 ? 3.614 9.240 -21.383 1.00 93.75 306 SER A O 1
ATOM 2408 N N . ILE A 1 307 ? 2.876 11.074 -22.456 1.00 91.19 307 ILE A N 1
ATOM 2409 C CA . ILE A 1 307 ? 2.660 11.887 -21.267 1.00 91.19 307 ILE A CA 1
ATOM 2410 C C . ILE A 1 307 ? 1.185 12.249 -21.255 1.00 91.19 307 ILE A C 1
ATOM 2412 O O . ILE A 1 307 ? 0.689 12.763 -22.262 1.00 91.19 307 ILE A O 1
ATOM 2416 N N . ASP A 1 308 ? 0.528 12.018 -20.127 1.00 90.06 308 ASP A N 1
ATOM 2417 C CA . ASP A 1 308 ? -0.796 12.561 -19.859 1.00 90.06 308 ASP A CA 1
ATOM 2418 C C . ASP A 1 308 ? -0.717 13.574 -18.717 1.00 90.06 308 ASP A C 1
ATOM 2420 O O . ASP A 1 308 ? -0.039 13.349 -17.712 1.00 90.06 308 ASP A O 1
ATOM 2424 N N . TRP A 1 309 ? -1.370 14.717 -18.896 1.00 87.75 309 TRP A N 1
ATOM 2425 C CA . TRP A 1 309 ? -1.344 15.822 -17.946 1.00 87.75 309 TRP A CA 1
ATOM 2426 C C . TRP A 1 309 ? -2.762 16.210 -17.569 1.00 87.75 309 TRP A C 1
ATOM 2428 O O . TRP A 1 309 ? -3.576 16.584 -18.413 1.00 87.75 309 TRP A O 1
ATOM 2438 N N . THR A 1 310 ? -3.029 16.187 -16.271 1.00 88.75 310 THR A N 1
ATOM 2439 C CA . THR A 1 310 ? -4.332 16.505 -15.695 1.00 88.75 310 THR A CA 1
ATOM 2440 C C . THR A 1 310 ? -4.193 17.530 -14.571 1.00 88.75 310 THR A C 1
ATOM 2442 O O . THR A 1 310 ? -3.098 17.825 -14.083 1.00 88.75 310 THR A O 1
ATOM 2445 N N . GLY A 1 311 ? -5.323 18.090 -14.141 1.00 83.50 311 GLY A N 1
ATOM 2446 C CA . GLY A 1 311 ? -5.379 19.029 -13.025 1.00 83.50 311 GLY A CA 1
ATOM 2447 C C . GLY A 1 311 ? -5.753 20.457 -13.416 1.00 83.50 311 GLY A C 1
ATOM 2448 O O . GLY A 1 311 ? -6.086 20.741 -14.562 1.00 83.50 311 GLY A O 1
ATOM 2449 N N . ASP A 1 312 ? -5.787 21.336 -12.418 1.00 80.31 312 ASP A N 1
ATOM 2450 C CA . ASP A 1 312 ? -6.309 22.708 -12.509 1.00 80.31 312 ASP A CA 1
ATOM 2451 C C . ASP A 1 312 ? -5.287 23.779 -12.097 1.00 80.31 312 ASP A C 1
ATOM 2453 O O . ASP A 1 312 ? -5.614 24.966 -12.069 1.00 80.31 312 ASP A O 1
ATOM 2457 N N . ALA A 1 313 ? -4.051 23.387 -11.775 1.00 73.62 313 ALA A N 1
ATOM 2458 C CA . ALA A 1 313 ? -2.942 24.327 -11.688 1.00 73.62 313 ALA A CA 1
ATOM 2459 C C . ALA A 1 313 ? -2.474 24.680 -13.105 1.00 73.62 313 ALA A C 1
ATOM 2461 O O . ALA A 1 313 ? -2.119 23.773 -13.856 1.00 73.62 313 ALA A O 1
ATOM 2462 N N . ASP A 1 314 ? -2.472 25.982 -13.439 1.00 58.84 314 ASP A N 1
ATOM 2463 C CA . ASP A 1 314 ? -2.087 26.509 -14.760 1.00 58.84 314 ASP A CA 1
ATOM 2464 C C . ASP A 1 314 ? -0.859 25.774 -15.341 1.00 58.84 314 ASP A C 1
ATOM 2466 O O . ASP A 1 314 ? 0.211 25.709 -14.723 1.00 58.84 314 ASP A O 1
ATOM 2470 N N . GLU A 1 315 ? -1.096 25.190 -16.517 1.00 64.00 315 GLU A N 1
ATOM 2471 C CA . GLU A 1 315 ? -0.283 24.227 -17.269 1.00 64.00 315 GLU A CA 1
ATOM 2472 C C . GLU A 1 315 ? 1.147 24.716 -17.573 1.00 64.00 315 GLU A C 1
ATOM 2474 O O . GLU A 1 315 ? 1.347 25.918 -17.696 1.00 64.00 315 GLU A O 1
ATOM 2479 N N . PHE A 1 316 ? 2.096 23.774 -17.762 1.00 53.47 316 PHE A N 1
ATOM 2480 C CA . PHE A 1 316 ? 3.457 23.837 -18.368 1.00 53.47 316 PHE A CA 1
ATOM 2481 C C . PHE A 1 316 ? 4.422 25.000 -18.037 1.00 53.47 316 PHE A C 1
ATOM 2483 O O . PHE A 1 316 ? 5.626 24.781 -17.957 1.00 53.47 316 PHE A O 1
ATOM 2490 N N . ASP A 1 317 ? 3.961 26.223 -17.807 1.00 59.56 317 ASP A N 1
ATOM 2491 C CA . ASP A 1 317 ? 4.798 27.361 -17.436 1.00 59.56 317 ASP A CA 1
ATOM 2492 C C . ASP A 1 317 ? 5.404 27.172 -16.038 1.00 59.56 317 ASP A C 1
ATOM 2494 O O . ASP A 1 317 ? 6.506 27.655 -15.771 1.00 59.56 317 ASP A O 1
ATOM 2498 N N . LYS A 1 318 ? 4.724 26.425 -15.155 1.00 71.69 318 LYS A N 1
ATOM 2499 C CA . LYS A 1 318 ? 5.194 26.128 -13.792 1.00 71.69 318 LYS A CA 1
ATOM 2500 C C . LYS A 1 318 ? 6.148 24.938 -13.700 1.00 71.69 318 LYS A C 1
ATOM 2502 O O . LYS A 1 318 ? 6.866 24.850 -12.710 1.00 71.69 318 LYS A O 1
ATOM 2507 N N . TRP A 1 319 ? 6.177 24.051 -14.694 1.00 78.38 319 TRP A N 1
ATOM 2508 C CA . TRP A 1 319 ? 6.958 22.813 -14.649 1.00 78.38 319 TRP A CA 1
ATOM 2509 C C . TRP A 1 319 ? 7.669 22.573 -15.978 1.00 78.38 319 TRP A C 1
ATOM 2511 O O . TRP A 1 319 ? 7.020 22.388 -17.003 1.00 78.38 319 TRP A O 1
ATOM 2521 N N . ASP A 1 320 ? 8.999 22.528 -15.960 1.00 81.50 320 ASP A N 1
ATOM 2522 C CA . ASP A 1 320 ? 9.785 22.059 -17.101 1.00 81.50 320 ASP A CA 1
ATOM 2523 C C . ASP A 1 320 ? 9.961 20.539 -17.003 1.00 81.50 320 ASP A C 1
ATOM 2525 O O . ASP A 1 320 ? 10.511 20.023 -16.024 1.00 81.50 320 ASP A O 1
ATOM 2529 N N . ILE A 1 321 ? 9.426 19.824 -17.995 1.00 83.31 321 ILE A N 1
ATOM 2530 C CA . ILE A 1 321 ? 9.353 18.363 -18.017 1.00 83.31 321 ILE A CA 1
ATOM 2531 C C . ILE A 1 321 ? 9.970 17.853 -19.305 1.00 83.31 321 ILE A C 1
ATOM 2533 O O . ILE A 1 321 ? 9.470 18.092 -20.405 1.00 83.31 321 ILE A O 1
ATOM 2537 N N . SER A 1 322 ? 11.046 17.088 -19.155 1.00 87.12 322 SER A N 1
ATOM 2538 C CA . SER A 1 322 ? 11.748 16.455 -20.262 1.00 87.12 322 SER A CA 1
ATOM 2539 C C . SER A 1 322 ? 11.650 14.942 -20.134 1.00 87.12 322 SER A C 1
ATOM 2541 O O . SER A 1 322 ? 12.282 14.337 -19.265 1.00 87.12 322 SER A O 1
ATOM 2543 N N . VAL A 1 323 ? 10.898 14.334 -21.052 1.00 87.38 323 VAL A N 1
ATOM 2544 C CA . VAL A 1 323 ? 10.686 12.884 -21.143 1.00 87.38 323 VAL A CA 1
ATOM 2545 C C . VAL A 1 323 ? 11.050 12.421 -22.559 1.00 87.38 323 VAL A C 1
ATOM 2547 O O . VAL A 1 323 ? 10.586 13.019 -23.535 1.00 87.38 323 VAL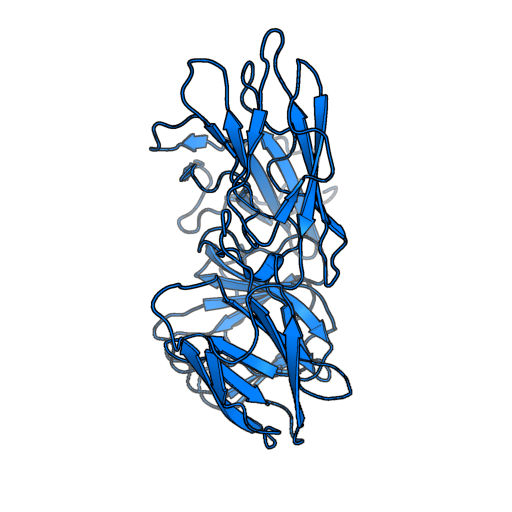 A O 1
ATOM 2550 N N . PRO A 1 324 ? 11.886 11.381 -22.719 1.00 91.06 324 PRO A N 1
ATOM 2551 C CA . PRO A 1 324 ? 12.160 10.793 -24.029 1.00 91.06 324 PRO A CA 1
ATOM 2552 C C . PRO A 1 324 ? 10.900 10.203 -24.670 1.00 91.06 324 PRO A C 1
ATOM 2554 O O . PRO A 1 324 ? 10.029 9.701 -23.975 1.00 91.06 324 PRO A O 1
ATOM 2557 N N . SER A 1 325 ? 10.818 10.176 -26.004 1.00 92.75 325 SER A N 1
ATOM 2558 C CA . SER A 1 325 ? 9.636 9.644 -26.708 1.00 92.75 325 SER A CA 1
ATOM 2559 C C . SER A 1 325 ? 9.488 8.115 -26.646 1.00 92.75 325 SER A C 1
ATOM 2561 O O . SER A 1 325 ? 8.534 7.566 -27.193 1.00 92.75 325 SER A O 1
ATOM 2563 N N . GLY A 1 326 ? 10.446 7.409 -26.045 1.00 94.56 326 GLY A N 1
ATOM 2564 C CA . GLY A 1 326 ? 10.422 5.960 -25.883 1.00 94.56 326 GLY A CA 1
ATOM 2565 C C . GLY A 1 326 ? 11.655 5.427 -25.163 1.00 94.56 326 GLY A C 1
ATOM 2566 O O . GLY A 1 326 ? 12.639 6.147 -24.976 1.00 94.56 326 GLY A O 1
ATOM 2567 N N . ILE A 1 327 ? 11.589 4.155 -24.782 1.00 95.94 327 ILE A N 1
ATOM 2568 C CA . ILE A 1 327 ? 12.665 3.402 -24.137 1.00 95.94 327 ILE A CA 1
ATOM 2569 C C . ILE A 1 327 ? 12.999 2.199 -25.014 1.00 95.94 327 ILE A C 1
ATOM 2571 O O . ILE A 1 327 ? 12.112 1.436 -25.405 1.00 95.94 327 ILE A O 1
ATOM 2575 N N . ASP A 1 328 ? 14.282 2.014 -25.313 1.00 96.69 328 ASP A N 1
ATOM 2576 C CA . ASP A 1 328 ? 14.761 0.811 -25.992 1.00 96.69 328 ASP A CA 1
ATOM 2577 C C . ASP A 1 328 ? 14.539 -0.447 -25.134 1.00 96.69 328 ASP A C 1
ATOM 2579 O O . ASP A 1 328 ? 14.327 -0.372 -23.923 1.00 96.69 328 ASP A O 1
ATOM 2583 N N . ALA A 1 329 ? 14.595 -1.617 -25.767 1.00 94.56 329 ALA A N 1
ATOM 2584 C CA . ALA A 1 329 ? 14.553 -2.899 -25.069 1.00 94.56 329 ALA A CA 1
ATOM 2585 C C . ALA A 1 329 ? 15.667 -3.001 -24.014 1.00 94.56 329 ALA A C 1
ATOM 2587 O O . ALA A 1 329 ? 16.812 -2.639 -24.301 1.00 94.56 329 ALA A O 1
ATOM 2588 N N . MET A 1 330 ? 15.355 -3.556 -22.839 1.00 92.00 330 MET A N 1
ATOM 2589 C CA . MET A 1 330 ? 16.318 -3.797 -21.753 1.00 92.00 330 MET A CA 1
ATOM 2590 C C . MET A 1 330 ? 17.124 -2.543 -21.371 1.00 92.00 330 MET A C 1
ATOM 2592 O O . MET A 1 330 ? 18.334 -2.605 -21.133 1.00 92.00 330 MET A O 1
ATOM 2596 N N . SER A 1 331 ? 16.464 -1.386 -21.369 1.00 94.38 331 SER A N 1
ATOM 2597 C CA . SER A 1 331 ? 17.087 -0.077 -21.183 1.00 94.38 331 SER A CA 1
ATOM 2598 C C . SER A 1 331 ? 16.292 0.775 -20.199 1.00 94.38 331 SER A C 1
ATOM 2600 O O . SER A 1 331 ? 15.208 0.406 -19.750 1.00 94.38 331 SER A O 1
ATOM 2602 N N . SER A 1 332 ? 16.837 1.932 -19.844 1.00 93.56 332 SER A N 1
ATOM 2603 C CA . SER A 1 332 ? 16.213 2.863 -18.910 1.00 93.56 332 SER A CA 1
ATOM 2604 C C . SER A 1 332 ? 16.337 4.297 -19.381 1.00 93.56 332 SER A C 1
ATOM 2606 O O . SER A 1 332 ? 17.331 4.668 -20.011 1.00 93.56 332 SER A O 1
ATOM 2608 N N . VAL A 1 333 ? 15.369 5.122 -19.002 1.00 94.19 333 VAL A N 1
ATOM 2609 C CA . VAL A 1 333 ? 15.412 6.569 -19.212 1.00 94.19 333 VAL A CA 1
ATOM 2610 C C . VAL A 1 333 ? 15.195 7.321 -17.912 1.00 94.19 333 VAL A C 1
ATOM 2612 O O . VAL A 1 333 ? 14.497 6.855 -17.012 1.00 94.19 333 VAL A O 1
ATOM 2615 N N . PHE A 1 334 ? 15.777 8.513 -17.856 1.00 91.06 334 PHE A N 1
ATOM 2616 C CA . PHE A 1 334 ? 15.549 9.477 -16.791 1.00 91.06 334 PHE A CA 1
ATOM 2617 C C . PHE A 1 334 ? 14.467 10.463 -17.219 1.00 91.06 334 PHE A C 1
ATOM 2619 O O . PHE A 1 334 ? 14.463 10.938 -18.359 1.00 91.06 334 PHE A O 1
ATOM 2626 N N . VAL A 1 335 ? 13.569 10.766 -16.291 1.00 89.38 335 VAL A N 1
ATOM 2627 C CA . VAL A 1 335 ? 12.538 11.787 -16.435 1.00 89.38 335 VAL A CA 1
ATOM 2628 C C . VAL A 1 335 ? 12.934 12.969 -15.564 1.00 89.38 335 VAL A C 1
ATOM 2630 O O . VAL A 1 335 ? 13.009 12.847 -14.341 1.00 89.38 335 VAL A O 1
ATOM 2633 N N . ASN A 1 336 ? 13.190 14.111 -16.201 1.00 85.38 336 ASN A N 1
ATOM 2634 C CA . ASN A 1 336 ? 13.524 15.341 -15.495 1.00 85.38 336 ASN A CA 1
ATOM 2635 C C . ASN A 1 336 ? 12.266 16.200 -15.335 1.00 85.38 336 ASN A C 1
ATOM 2637 O O . ASN A 1 336 ? 11.588 16.475 -16.326 1.00 85.38 336 ASN A O 1
ATOM 2641 N N . MET A 1 337 ? 11.971 16.605 -14.100 1.00 84.19 337 MET A N 1
ATOM 2642 C CA . MET A 1 337 ? 10.821 17.434 -13.738 1.00 84.19 337 MET A CA 1
ATOM 2643 C C . MET A 1 337 ? 11.293 18.527 -12.780 1.00 84.19 337 MET A C 1
ATOM 2645 O O . MET A 1 337 ? 11.678 18.237 -11.648 1.00 84.19 337 MET A O 1
ATOM 2649 N N . THR A 1 338 ? 11.259 19.784 -13.217 1.00 80.50 338 THR A N 1
ATOM 2650 C CA . THR A 1 338 ? 11.699 20.928 -12.406 1.00 80.50 338 THR A CA 1
ATOM 2651 C C . THR A 1 338 ? 10.614 21.989 -12.300 1.00 80.50 338 THR A C 1
ATOM 2653 O O . THR A 1 338 ? 9.993 22.334 -13.301 1.00 80.50 338 THR A O 1
ATOM 2656 N N . SER A 1 339 ? 10.403 22.527 -11.094 1.00 78.06 339 SER A N 1
ATOM 2657 C CA . SER A 1 339 ? 9.508 23.673 -10.876 1.00 78.06 339 SER A CA 1
ATOM 2658 C C . SER A 1 339 ? 10.171 24.970 -11.347 1.00 78.06 339 SER A C 1
ATOM 2660 O O . SER A 1 339 ? 11.336 25.223 -11.034 1.00 78.06 339 SER A O 1
ATOM 2662 N N . ASN A 1 340 ? 9.414 25.805 -12.057 1.00 73.38 340 ASN A N 1
ATOM 2663 C CA . ASN A 1 340 ? 9.832 27.117 -12.554 1.00 73.38 340 ASN A CA 1
ATOM 2664 C C . ASN A 1 340 ? 9.462 28.274 -11.604 1.00 73.38 340 ASN A C 1
ATOM 2666 O O . ASN A 1 340 ? 9.873 29.408 -11.854 1.00 73.38 340 ASN A O 1
ATOM 2670 N N . ASP A 1 341 ? 8.691 28.018 -10.540 1.00 66.00 341 ASP A N 1
ATOM 2671 C CA . ASP A 1 341 ? 8.213 29.044 -9.601 1.00 66.00 341 ASP A CA 1
ATOM 2672 C C . ASP A 1 341 ? 8.310 28.599 -8.126 1.00 66.00 341 ASP A C 1
ATOM 2674 O O . ASP A 1 341 ? 8.339 27.407 -7.811 1.00 66.00 341 ASP A O 1
ATOM 2678 N N . ASP A 1 342 ? 8.333 29.581 -7.220 1.00 59.12 342 ASP A N 1
ATOM 2679 C CA . ASP A 1 342 ? 8.345 29.413 -5.762 1.00 59.12 342 ASP A CA 1
ATOM 2680 C C . ASP A 1 342 ? 6.944 29.078 -5.193 1.00 59.12 342 ASP A C 1
ATOM 2682 O O . ASP A 1 342 ? 6.839 28.573 -4.068 1.00 59.12 342 ASP A O 1
ATOM 2686 N N . SER A 1 343 ? 5.854 29.313 -5.943 1.00 58.53 343 SER A N 1
ATOM 2687 C CA . SER A 1 343 ? 4.483 28.939 -5.549 1.00 58.53 343 SER A CA 1
ATOM 2688 C C . SER A 1 343 ? 4.163 27.482 -5.932 1.00 58.53 343 SER A C 1
ATOM 2690 O O . SER A 1 343 ? 3.533 27.176 -6.942 1.00 58.53 343 SER A O 1
ATOM 2692 N N . HIS A 1 344 ? 4.651 26.540 -5.124 1.00 67.25 344 HIS A N 1
ATOM 2693 C CA . HIS A 1 344 ? 4.590 25.109 -5.431 1.00 67.25 344 HIS A CA 1
ATOM 2694 C C . HIS A 1 344 ? 3.156 24.564 -5.292 1.00 67.25 344 HIS A C 1
ATOM 2696 O O . HIS A 1 344 ? 2.712 24.215 -4.198 1.00 67.25 344 HIS A O 1
ATOM 2702 N N . ALA A 1 345 ? 2.428 24.494 -6.407 1.00 76.81 345 ALA A N 1
ATOM 2703 C CA . ALA A 1 345 ? 1.267 23.616 -6.550 1.00 76.81 345 ALA A CA 1
ATOM 2704 C C . ALA A 1 345 ? 1.716 22.156 -6.336 1.00 76.81 345 ALA A C 1
ATOM 2706 O O . ALA A 1 345 ? 2.782 21.787 -6.830 1.00 76.81 345 ALA A O 1
ATOM 2707 N N . PRO A 1 346 ? 0.979 21.301 -5.612 1.00 83.81 346 PRO A N 1
ATOM 2708 C CA . PRO A 1 346 ? 1.339 19.896 -5.511 1.00 83.81 346 PRO A CA 1
ATOM 2709 C C . PRO A 1 346 ? 1.203 19.211 -6.873 1.00 83.81 346 PRO A C 1
ATOM 2711 O O . PRO A 1 346 ? 0.129 19.195 -7.477 1.00 83.81 346 PRO A O 1
ATOM 2714 N N . LEU A 1 347 ? 2.316 18.631 -7.321 1.00 86.12 347 LEU A N 1
ATOM 2715 C CA . LEU A 1 347 ? 2.420 17.769 -8.490 1.00 86.12 347 LEU A CA 1
ATOM 2716 C C . LEU A 1 347 ? 2.572 16.325 -8.022 1.00 86.12 347 LEU A C 1
ATOM 2718 O O . LEU A 1 347 ? 3.388 16.027 -7.148 1.00 86.12 347 LEU A O 1
ATOM 2722 N N . VAL A 1 348 ? 1.812 15.431 -8.638 1.00 88.94 348 VAL A N 1
ATOM 2723 C CA . VAL A 1 348 ? 1.927 13.987 -8.446 1.00 88.94 348 VAL A CA 1
ATOM 2724 C C . VAL A 1 348 ? 2.109 13.336 -9.803 1.00 88.94 348 VAL A C 1
ATOM 2726 O O . VAL A 1 348 ? 1.622 13.846 -10.812 1.00 88.94 348 VAL A O 1
ATOM 2729 N N . TYR A 1 349 ? 2.819 12.217 -9.833 1.00 89.38 349 TYR A N 1
ATOM 2730 C CA . TYR A 1 349 ? 3.043 11.466 -11.056 1.00 89.38 349 TYR A CA 1
ATOM 2731 C C . TYR A 1 349 ? 3.016 9.970 -10.780 1.00 89.38 349 TYR A C 1
ATOM 2733 O O . TYR A 1 349 ? 3.340 9.513 -9.681 1.00 89.38 349 TYR A O 1
ATOM 2741 N N . TRP A 1 350 ? 2.627 9.206 -11.791 1.00 90.31 350 TRP A N 1
ATOM 2742 C CA . TRP A 1 350 ? 2.649 7.752 -11.762 1.00 90.31 350 TRP A CA 1
ATOM 2743 C C . TRP A 1 350 ? 2.819 7.203 -13.173 1.00 90.31 350 TRP A C 1
ATOM 2745 O O . TRP A 1 350 ? 2.573 7.892 -14.161 1.00 90.31 350 TRP A O 1
ATOM 2755 N N . VAL A 1 351 ? 3.287 5.962 -13.261 1.00 91.25 351 VAL A N 1
ATOM 2756 C CA . VAL A 1 351 ? 3.506 5.282 -14.537 1.00 91.25 351 VAL A CA 1
ATOM 2757 C C . VAL A 1 351 ? 2.517 4.141 -14.653 1.00 91.25 351 VAL A C 1
ATOM 2759 O O . VAL A 1 351 ? 2.402 3.315 -13.747 1.00 91.25 351 VAL A O 1
ATOM 2762 N N . GLU A 1 352 ? 1.833 4.105 -15.784 1.00 91.19 352 GLU A N 1
ATOM 2763 C CA . GLU A 1 352 ? 0.990 2.999 -16.210 1.00 91.19 352 GLU A CA 1
ATOM 2764 C C . GLU A 1 352 ? 1.529 2.438 -17.516 1.00 91.19 352 GLU A C 1
ATOM 2766 O O . GLU A 1 352 ? 2.234 3.114 -18.268 1.00 91.19 352 GLU A O 1
ATOM 2771 N N . THR A 1 353 ? 1.211 1.181 -17.780 1.00 90.88 353 THR A N 1
ATOM 2772 C CA . THR A 1 353 ? 1.617 0.506 -19.007 1.00 90.88 353 THR A CA 1
ATOM 2773 C C . THR A 1 353 ? 0.474 -0.328 -19.531 1.00 90.88 353 THR A C 1
ATOM 2775 O O . THR A 1 353 ? -0.296 -0.913 -18.768 1.00 90.88 353 THR A O 1
ATOM 2778 N N . ASP A 1 354 ? 0.369 -0.362 -20.849 1.00 85.31 354 ASP A N 1
ATOM 2779 C CA .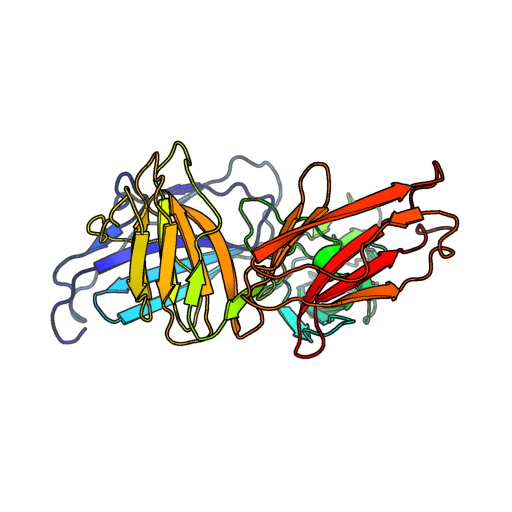 ASP A 1 354 ? -0.638 -1.114 -21.577 1.00 85.31 354 ASP A CA 1
ATOM 2780 C C . ASP A 1 354 ? -0.048 -1.651 -22.895 1.00 85.31 354 ASP A C 1
ATOM 2782 O O . ASP A 1 354 ? 1.162 -1.616 -23.130 1.00 85.31 354 ASP A O 1
ATOM 2786 N N . GLU A 1 355 ? -0.907 -2.158 -23.779 1.00 80.69 355 GLU A N 1
ATOM 2787 C CA . GLU A 1 355 ? -0.498 -2.648 -25.102 1.00 80.69 355 GLU A CA 1
ATOM 2788 C C . GLU A 1 355 ? 0.080 -1.546 -26.016 1.00 80.69 355 GLU A C 1
ATOM 2790 O O . GLU A 1 355 ? 0.763 -1.855 -26.996 1.00 80.69 355 GLU A O 1
ATOM 2795 N N . ASN A 1 356 ? -0.192 -0.268 -25.730 1.00 85.56 356 ASN A N 1
ATOM 2796 C CA . ASN A 1 356 ? 0.248 0.875 -26.527 1.00 85.56 356 ASN A CA 1
ATOM 2797 C C . ASN A 1 356 ? 1.615 1.413 -26.085 1.00 85.56 356 ASN A C 1
ATOM 2799 O O . ASN A 1 356 ? 2.274 2.093 -26.878 1.00 85.56 356 ASN A O 1
ATOM 2803 N N . GLY A 1 357 ? 2.061 1.101 -24.866 1.00 91.62 357 GLY A N 1
ATOM 2804 C CA . GLY A 1 357 ? 3.382 1.448 -24.352 1.00 91.62 357 GLY A CA 1
ATOM 2805 C C . GLY A 1 357 ? 3.346 1.916 -22.902 1.00 91.62 357 GLY A C 1
ATOM 2806 O O . GLY A 1 357 ? 2.622 1.372 -22.072 1.00 91.62 357 GLY A O 1
ATOM 2807 N N . ILE A 1 358 ? 4.178 2.911 -22.597 1.00 94.62 358 ILE A N 1
ATOM 2808 C CA . ILE A 1 358 ? 4.322 3.491 -21.261 1.00 94.62 358 ILE A CA 1
ATOM 2809 C C . ILE A 1 358 ? 3.599 4.832 -21.229 1.00 94.62 358 ILE A C 1
ATOM 2811 O O . ILE A 1 358 ? 3.910 5.708 -22.032 1.00 94.62 358 ILE A O 1
ATOM 2815 N N . ASN A 1 359 ? 2.692 5.021 -20.275 1.00 93.81 359 ASN A N 1
ATOM 2816 C CA . ASN A 1 359 ? 2.047 6.300 -20.025 1.00 93.81 359 ASN A CA 1
ATOM 2817 C C . ASN A 1 359 ? 2.562 6.907 -18.714 1.00 93.81 359 ASN A C 1
ATOM 2819 O O . ASN A 1 359 ? 2.383 6.338 -17.636 1.00 93.81 359 ASN A O 1
ATOM 2823 N N . LEU A 1 360 ? 3.225 8.061 -18.808 1.00 93.06 360 LEU A N 1
ATOM 2824 C CA . LEU A 1 360 ? 3.594 8.874 -17.654 1.00 93.06 360 LEU A CA 1
ATOM 2825 C C . LEU A 1 360 ? 2.461 9.861 -17.375 1.00 93.06 360 LEU A C 1
ATOM 2827 O O . LEU A 1 360 ? 2.311 10.862 -18.074 1.00 93.06 360 LEU A O 1
ATOM 2831 N N . ASN A 1 361 ? 1.692 9.579 -16.333 1.00 92.31 361 ASN A N 1
ATOM 2832 C CA . ASN A 1 361 ? 0.607 10.432 -15.887 1.00 92.31 361 ASN A CA 1
ATOM 2833 C C . ASN A 1 361 ? 1.132 11.472 -14.896 1.00 92.31 361 ASN A C 1
ATOM 2835 O O . ASN A 1 361 ? 1.854 11.131 -13.955 1.00 92.31 361 ASN A O 1
ATOM 2839 N N . LEU A 1 362 ? 0.735 12.727 -15.080 1.00 90.25 362 LEU A N 1
ATOM 2840 C CA . LEU A 1 362 ? 1.020 13.836 -14.179 1.00 90.25 362 LEU A CA 1
ATOM 2841 C C . LEU A 1 362 ? -0.278 14.545 -13.808 1.00 90.25 362 LEU A C 1
ATOM 2843 O O . LEU A 1 362 ? -1.144 14.772 -14.654 1.00 90.25 362 LEU A O 1
ATOM 2847 N N . ALA A 1 363 ? -0.402 14.923 -12.540 1.00 90.31 363 ALA A N 1
ATOM 2848 C CA . ALA A 1 363 ? -1.537 15.692 -12.058 1.00 90.31 363 ALA A CA 1
ATOM 2849 C C . ALA A 1 363 ? -1.079 16.813 -11.122 1.00 90.31 363 ALA A C 1
ATOM 2851 O O . ALA A 1 363 ? -0.399 16.559 -10.126 1.00 90.31 363 ALA A O 1
ATOM 2852 N N . ALA A 1 364 ? -1.459 18.054 -11.434 1.00 88.62 364 ALA A N 1
ATOM 2853 C CA . ALA A 1 364 ? -1.125 19.232 -10.635 1.00 88.62 364 ALA A CA 1
ATOM 2854 C C . ALA A 1 364 ? -2.385 19.986 -10.196 1.00 88.62 364 ALA A C 1
ATOM 2856 O O . ALA A 1 364 ? -3.250 20.301 -11.014 1.00 88.62 364 ALA A O 1
ATOM 2857 N N . ARG A 1 365 ? -2.498 20.303 -8.904 1.00 86.25 365 ARG A N 1
ATOM 2858 C CA . ARG A 1 365 ? -3.683 20.980 -8.351 1.00 86.25 365 ARG A CA 1
ATOM 2859 C C . ARG A 1 365 ? -3.345 22.350 -7.779 1.00 86.25 365 ARG A C 1
ATOM 2861 O O . ARG A 1 365 ? -2.251 22.560 -7.268 1.00 86.25 365 ARG A O 1
ATOM 2868 N N . SER A 1 366 ? -4.264 23.299 -7.915 1.00 83.44 366 SER A N 1
ATOM 2869 C CA . SER A 1 366 ? -4.113 24.643 -7.358 1.00 83.44 366 SER A CA 1
ATOM 2870 C C . SER A 1 366 ? -4.231 24.630 -5.835 1.00 83.44 366 SER A C 1
ATOM 2872 O O . SER A 1 366 ? -4.991 23.849 -5.256 1.00 83.44 366 SER A O 1
ATOM 2874 N N . ASN A 1 367 ? -3.500 25.530 -5.171 1.00 75.25 367 ASN A N 1
ATOM 2875 C CA . ASN A 1 367 ? -3.543 25.611 -3.720 1.00 75.25 367 ASN A CA 1
ATOM 2876 C C . ASN A 1 367 ? -4.931 26.022 -3.213 1.00 75.25 367 ASN A C 1
ATOM 2878 O O . ASN A 1 367 ? -5.613 26.856 -3.805 1.00 75.25 367 ASN A O 1
ATOM 2882 N N . LEU A 1 368 ? -5.352 25.442 -2.082 1.00 66.25 368 LEU A N 1
ATOM 2883 C CA . LEU A 1 368 ? -6.615 25.807 -1.437 1.00 66.25 368 LEU A CA 1
ATOM 2884 C C . LEU A 1 368 ? -6.571 27.286 -1.015 1.00 66.25 368 LEU A C 1
ATOM 2886 O O . LEU A 1 368 ? -5.948 27.620 -0.006 1.00 66.25 368 LEU A O 1
ATOM 2890 N N . GLY A 1 369 ? -7.259 28.153 -1.763 1.00 57.03 369 GLY A N 1
ATOM 2891 C CA . GLY A 1 369 ? -7.398 29.582 -1.460 1.00 57.03 369 GLY A CA 1
ATOM 2892 C C . GLY A 1 369 ? -6.908 30.559 -2.534 1.00 57.03 369 GLY A C 1
ATOM 2893 O O . GLY A 1 369 ? -7.009 31.761 -2.277 1.00 57.03 369 GLY A O 1
ATOM 2894 N N . ASP A 1 370 ? -6.418 30.071 -3.681 1.00 44.84 370 ASP A N 1
ATOM 2895 C CA . ASP A 1 370 ? -6.121 30.887 -4.873 1.00 44.84 370 ASP A CA 1
ATOM 2896 C C . ASP A 1 370 ? -7.350 31.131 -5.770 1.00 44.84 370 ASP A C 1
ATOM 2898 O O . ASP A 1 370 ? -8.230 30.237 -5.854 1.00 44.84 370 ASP A O 1
#

pLDDT: mean 87.72, std 8.25, range [44.84, 97.56]

Sequence (370 aa):
GVVPVSGWLQVRIEGDPLGDWQIYSECFDERDVCRFDEITQASTGMISVNLSREVDATPQPFRVVVLIDVHGHVDEHTIVFQTLEVTTTKDPLWILVEDTETPRICVEIIVVDGDYINLTSGNQFWYFENETSLGPGIHDLCMRGHEGALFSQGRTPDHFFAMGPTVTILRNNQTSQNLVMPIDNSQLKFQFSDGDWGLPFSNLTYEFSITRGESESAFCPSTDVIVEVNSTGDWERELSDRSSILIPAGHSGNGTIRMSGPGWLAICSGTNMLSWYSMVEGPDVFTYSGEELTIYNRENYSMPISIDWTGDADEFDKWDISVPSGIDAMSSVFVNMTSNDDSHAPLVYWVETDENGINLNLAARSNLGD

Secondary structure (DSSP, 8-state):
--S-EEEEEEEEEES-TT--EEEEETTB-TTSEEEEEEE-TT------EEEEE---SPPPPEEEEEEEEETTEEEEEEEEE--TTS-EESSSSBEEEE-SSS-EEEEEEEEPTT--EEEE---SSEEESS-SEE-SEEEEEEEEEPTTTTTSS---TT-SSPBPPPEEEE-TTS--EEE--BBTT-PEEEEEBTTEEE----S-SS-EEEEEESSS-----S-S--EE---SS-EEEEE-TTEEEEE-TT--S-EEEEESSSEEEEEEETTEEEEEEEEEES--EEEEESSSEEEEE-SSS-EEEEEEEEESS--SSSEEEE--SEE-TTEEEEEEEEESSSS---EEEEEEEETTEEEEEEEE---TT-

Radius of gyration: 23.09 Å; chains: 1; bounding box: 52×66×53 Å

Foldseek 3Di:
DQWFFKFKKAKDKFQFPQFQKDKDWPQQDPLRMHIDGRDHPVDDDDTDIDIDGPDPDDTAKMKMWMWTDTVPDIDIDIDIDHDPPAWHWPDSAWEFPDDDQWTKTKTKIAAAAPFWKFKDFQDQQKDWPDHRTDDGDIDMTMIIGHGCQQQLADADQSHQAGKHTWIWIDGVPDDIDIRITGHPPRGAEAEDEPQKDKDPDAQAQAKKKKWWAADDDDWADPDPDAAEFDLDEEDEEEHEHGHMYMYGHGRHYIYMYGYPAWGKMFIGDRGHTRHIHTYHYFQRWDWDDDVWIKIFRQAQAKFFEAEAEEEDDDPDVQKDWDDDRIAGHRGMDTIDIDGPDPQDFDKGWDWDADPRGIYIYIYTYDRPPD